Protein AF-A0A4Y2X552-F1 (afdb_monomer_lite)

Secondary structure (DSSP, 8-state):
--GGGTTEEEEEEE--TT--S-SEEEEEEEEEEEPTTS-EEEEEEEEEEEETT-EEEEEEEEEGGGS-TT--EEEEEEE-SSS----------------EEEEEEEE-TTGGGPPTT--EEEEEE-SSSS--EEEEEEEES-SSSTT-EEEEEEEESSTTEEEEEEEEEEEETTS-EEEEEEEE-TT-TT-----EEEEEEEHHHHHHTTTTEEEEEEEEEEEEEPPPS-----------

pLDDT: mean 74.97, std 14.98, range [30.95, 92.31]

Sequence (240 aa):
MSDEYKGYITLYFGRNPVDDGPEEISLNFELSVLASDRSSHRSSESKFAFKNNFGFLWTKFVKMDDVSQDILTMRCRIWKGEGKVHKFAPICARTRIAVENISFLHVVENFSTVGPNQKKIVELRSHSKKRFVVSSCLYFTCDTCDEGEIIVKITPSYSHHILCERKMFLFDASGNIVGCGESDNRSDAEGKDIQKLPLSITRQVILNKKNEFLKKIKYICFVDPLFPRDWNLRKSKNSA

Organism: Araneus ventricosus (NCBI:txid182803)

Structure (mmCIF, N/CA/C/O backbone):
data_AF-A0A4Y2X552-F1
#
_entry.id   AF-A0A4Y2X552-F1
#
loop_
_atom_site.group_PDB
_atom_site.id
_atom_site.type_symbol
_atom_site.label_atom_id
_atom_site.label_alt_id
_atom_site.label_comp_id
_atom_site.label_asym_id
_atom_site.label_entity_id
_atom_site.label_seq_id
_atom_site.pdbx_PDB_ins_code
_atom_site.Cartn_x
_atom_site.Cartn_y
_atom_site.Cartn_z
_atom_site.occupancy
_atom_site.B_iso_or_equiv
_atom_site.auth_seq_id
_atom_site.auth_comp_id
_atom_site.auth_asym_id
_atom_site.auth_atom_id
_atom_site.pdbx_PDB_model_num
ATOM 1 N N . MET A 1 1 ? 15.533 2.598 3.618 1.00 48.59 1 MET A N 1
ATOM 2 C CA . MET A 1 1 ? 15.736 3.823 2.806 1.00 48.59 1 MET A CA 1
ATOM 3 C C . MET A 1 1 ? 15.596 5.024 3.730 1.00 48.59 1 MET A C 1
ATOM 5 O O . MET A 1 1 ? 14.754 4.963 4.612 1.00 48.59 1 MET A O 1
ATOM 9 N N . SER A 1 2 ? 16.433 6.051 3.588 1.00 47.78 2 SER A N 1
ATOM 10 C CA . SER A 1 2 ? 16.350 7.308 4.354 1.00 47.78 2 SER A CA 1
ATOM 11 C C . SER A 1 2 ? 15.048 8.067 4.050 1.00 47.78 2 SER A C 1
ATOM 13 O O . SER A 1 2 ? 14.514 7.958 2.946 1.00 47.78 2 SER A O 1
ATOM 15 N N . ASP A 1 3 ? 14.561 8.874 5.001 1.00 63.03 3 ASP A N 1
ATOM 16 C CA . ASP A 1 3 ? 13.351 9.719 4.868 1.00 63.03 3 ASP A CA 1
ATOM 17 C C . ASP A 1 3 ? 13.364 10.648 3.637 1.00 63.03 3 ASP A C 1
ATOM 19 O O . ASP A 1 3 ? 12.332 11.137 3.184 1.00 63.03 3 ASP A O 1
ATOM 23 N N . GLU A 1 4 ? 14.534 10.869 3.045 1.00 70.25 4 GLU A N 1
ATOM 24 C CA . GLU A 1 4 ? 14.741 11.746 1.896 1.00 70.25 4 GLU A CA 1
ATOM 25 C C . GLU A 1 4 ? 14.054 11.298 0.590 1.00 70.25 4 GLU A C 1
ATOM 27 O O . GLU A 1 4 ? 14.027 12.078 -0.368 1.00 70.25 4 GLU A O 1
ATOM 32 N N . TYR A 1 5 ? 13.582 10.048 0.513 1.00 66.25 5 TYR A N 1
ATOM 33 C CA . TYR A 1 5 ? 12.893 9.478 -0.657 1.00 66.25 5 TYR A CA 1
ATOM 34 C C . TYR A 1 5 ? 11.366 9.493 -0.512 1.00 66.25 5 TYR A C 1
ATOM 36 O O . TYR A 1 5 ? 10.652 9.167 -1.462 1.00 66.25 5 TYR A O 1
ATOM 44 N N . LYS A 1 6 ? 10.853 9.883 0.662 1.00 72.62 6 LYS A N 1
ATOM 45 C CA . LYS A 1 6 ? 9.419 9.913 0.945 1.00 72.62 6 LYS A CA 1
ATOM 46 C C . LYS A 1 6 ? 8.698 10.870 -0.008 1.00 72.62 6 LYS A C 1
ATOM 48 O O . LYS A 1 6 ? 9.162 11.981 -0.258 1.00 72.62 6 LYS A O 1
ATOM 53 N N . GLY A 1 7 ? 7.566 10.421 -0.550 1.00 75.38 7 GLY A N 1
ATOM 54 C CA . GLY A 1 7 ? 6.747 11.207 -1.478 1.00 75.38 7 GLY A CA 1
ATOM 55 C C . GLY A 1 7 ? 7.288 11.300 -2.909 1.00 75.38 7 GLY A C 1
ATOM 56 O O . GLY A 1 7 ? 6.733 12.054 -3.705 1.00 75.38 7 GLY A O 1
ATOM 57 N N . TYR A 1 8 ? 8.334 10.548 -3.270 1.00 81.94 8 TYR A N 1
ATOM 58 C CA . TYR A 1 8 ? 8.815 10.458 -4.651 1.00 81.94 8 TYR A CA 1
ATOM 59 C C . TYR A 1 8 ? 8.470 9.116 -5.296 1.00 81.94 8 TYR A C 1
ATOM 61 O O . TYR A 1 8 ? 8.559 8.055 -4.684 1.00 81.94 8 TYR A O 1
ATOM 69 N N . ILE A 1 9 ? 8.149 9.161 -6.586 1.00 80.44 9 ILE A N 1
ATOM 70 C CA . ILE A 1 9 ? 8.051 7.982 -7.439 1.00 80.44 9 ILE A CA 1
ATOM 71 C C . ILE A 1 9 ? 9.466 7.551 -7.831 1.00 80.44 9 ILE A C 1
ATOM 73 O O . ILE A 1 9 ? 10.240 8.326 -8.405 1.00 80.44 9 ILE A O 1
ATOM 77 N N . THR A 1 10 ? 9.778 6.294 -7.525 1.00 81.75 10 THR A N 1
ATOM 78 C CA . THR A 1 10 ? 11.009 5.612 -7.931 1.00 81.75 10 THR A CA 1
ATOM 79 C C . THR A 1 10 ? 10.766 4.840 -9.224 1.00 81.75 10 THR A C 1
ATOM 81 O O . THR A 1 10 ? 9.741 4.174 -9.366 1.00 81.75 10 THR A O 1
ATOM 84 N N . LEU A 1 11 ? 11.713 4.902 -10.160 1.00 83.56 11 LEU A N 1
ATOM 85 C CA . LEU A 1 11 ? 11.655 4.156 -11.416 1.00 83.56 11 LEU A CA 1
ATOM 86 C C . LEU A 1 11 ? 12.812 3.180 -11.518 1.00 83.56 11 LEU A C 1
ATOM 88 O O . LEU A 1 11 ? 13.971 3.584 -11.447 1.00 83.56 11 LEU A O 1
ATOM 92 N N . TYR A 1 12 ? 12.482 1.917 -11.761 1.00 84.06 12 TYR A N 1
ATOM 93 C CA . TYR A 1 12 ? 13.447 0.890 -12.113 1.00 84.06 12 TYR A CA 1
ATOM 94 C C . TYR A 1 12 ? 13.279 0.515 -13.582 1.00 84.06 12 TYR A C 1
ATOM 96 O O . TYR A 1 12 ? 12.182 0.183 -14.033 1.00 84.06 12 TYR A O 1
ATOM 104 N N . PHE A 1 13 ? 14.376 0.564 -14.323 1.00 85.75 13 PHE A N 1
ATOM 105 C CA . PHE A 1 13 ? 14.436 0.158 -15.714 1.00 85.75 13 PHE A CA 1
ATOM 106 C C . PHE A 1 13 ? 15.473 -0.953 -15.841 1.00 85.75 13 PHE A C 1
ATOM 108 O O . PHE A 1 13 ? 16.651 -0.735 -15.587 1.00 85.75 13 PHE A O 1
ATOM 115 N N . GLY A 1 14 ? 15.045 -2.163 -16.187 1.00 85.94 14 GLY A N 1
ATOM 116 C CA . GLY A 1 14 ? 15.916 -3.336 -16.207 1.00 85.94 14 GLY A CA 1
ATOM 117 C C . GLY A 1 14 ? 15.562 -4.295 -17.332 1.00 85.94 14 GLY A C 1
ATOM 118 O O . GLY A 1 14 ? 14.482 -4.212 -17.923 1.00 85.94 14 GLY A O 1
ATOM 119 N N . ARG A 1 15 ? 16.489 -5.210 -17.625 1.00 82.88 15 ARG A N 1
ATOM 120 C CA . ARG A 1 15 ? 16.238 -6.329 -18.538 1.00 82.88 15 ARG A CA 1
ATOM 121 C C . ARG A 1 15 ? 15.392 -7.397 -17.860 1.00 82.88 15 ARG A C 1
ATOM 123 O O . ARG A 1 15 ? 15.475 -7.601 -16.650 1.00 82.88 15 ARG A O 1
ATOM 130 N N . ASN A 1 16 ? 14.586 -8.086 -18.662 1.00 81.12 16 ASN A N 1
ATOM 131 C CA . ASN A 1 16 ? 13.876 -9.270 -18.202 1.00 81.12 16 ASN A CA 1
ATOM 132 C C . ASN A 1 16 ? 14.908 -10.369 -17.851 1.00 81.12 16 ASN A C 1
ATOM 134 O O . ASN A 1 16 ? 15.794 -10.610 -18.667 1.00 81.12 16 ASN A O 1
ATOM 138 N N . PRO A 1 17 ? 14.821 -11.040 -16.685 1.00 77.06 17 PRO A N 1
ATOM 139 C CA . PRO A 1 17 ? 15.757 -12.103 -16.308 1.00 77.06 17 PRO A CA 1
ATOM 140 C C . PRO A 1 17 ? 15.833 -13.285 -17.284 1.00 77.06 17 PRO A C 1
ATOM 142 O O . PRO A 1 17 ? 16.841 -13.984 -17.293 1.00 77.06 17 PRO A O 1
ATOM 145 N N . VAL A 1 18 ? 14.782 -13.524 -18.080 1.00 82.12 18 VAL A N 1
ATOM 146 C CA . VAL A 1 18 ? 14.745 -14.603 -19.089 1.00 82.12 18 VAL A CA 1
ATOM 147 C C . VAL A 1 18 ? 15.118 -14.137 -20.502 1.00 82.12 18 VAL A C 1
ATOM 149 O O . VAL A 1 18 ? 14.914 -14.873 -21.461 1.00 82.12 18 VAL A O 1
ATOM 152 N N . ASP A 1 19 ? 15.611 -12.907 -20.648 1.00 81.62 19 ASP A N 1
ATOM 153 C CA . ASP A 1 19 ? 16.073 -12.368 -21.928 1.00 81.62 19 ASP A CA 1
ATOM 154 C C . ASP A 1 19 ? 17.326 -13.116 -22.419 1.00 81.62 19 ASP A C 1
ATOM 156 O O . ASP A 1 19 ? 18.330 -13.195 -21.712 1.00 81.62 19 ASP A O 1
ATOM 160 N N . ASP A 1 20 ? 17.273 -13.636 -23.646 1.00 87.31 20 ASP A N 1
ATOM 161 C CA . ASP A 1 20 ? 18.351 -14.375 -24.323 1.00 87.31 20 ASP A CA 1
ATOM 162 C C . ASP A 1 20 ? 19.317 -13.458 -25.097 1.00 87.31 20 ASP A C 1
ATOM 164 O O . ASP A 1 20 ? 20.159 -13.915 -25.874 1.00 87.31 20 ASP A O 1
ATOM 168 N N . GLY A 1 21 ? 19.205 -12.145 -24.876 1.00 86.25 21 GLY A N 1
ATOM 169 C CA . GLY A 1 21 ? 20.082 -11.132 -25.442 1.00 86.25 21 GLY A CA 1
ATOM 170 C C . GLY A 1 21 ? 21.540 -11.229 -24.961 1.00 86.25 21 GLY A C 1
ATOM 171 O O . GLY A 1 21 ? 21.877 -12.022 -24.079 1.00 86.25 21 GLY A O 1
ATOM 172 N N . PRO A 1 22 ? 22.435 -10.380 -25.505 1.00 89.12 22 PRO A N 1
ATOM 173 C CA . PRO A 1 22 ? 23.856 -10.383 -25.146 1.00 89.12 22 PRO A CA 1
ATOM 174 C C . PRO A 1 22 ? 24.061 -10.160 -23.644 1.00 89.12 22 PRO A C 1
ATOM 176 O O . PRO A 1 22 ? 23.217 -9.556 -22.993 1.00 89.12 22 PRO A O 1
ATOM 179 N N . GLU A 1 23 ? 25.196 -10.579 -23.083 1.00 89.75 23 GLU A N 1
ATOM 180 C CA . GLU A 1 23 ? 25.481 -10.407 -21.647 1.00 89.75 23 GLU A CA 1
ATOM 181 C C . GLU A 1 23 ? 25.354 -8.941 -21.192 1.00 89.75 23 GLU A C 1
ATOM 183 O O . GLU A 1 23 ? 24.788 -8.655 -20.136 1.00 89.75 23 GLU A O 1
ATOM 188 N N . GLU A 1 24 ? 25.796 -8.011 -22.040 1.00 91.38 24 GLU A N 1
ATOM 189 C CA . GLU A 1 24 ? 25.730 -6.572 -21.818 1.00 91.38 24 GLU A CA 1
ATOM 190 C C . GLU A 1 24 ? 25.191 -5.849 -23.062 1.00 91.38 24 GLU A C 1
ATOM 192 O O . GLU A 1 24 ? 25.569 -6.151 -24.198 1.00 91.38 24 GLU A O 1
ATOM 197 N N . ILE A 1 25 ? 24.322 -4.856 -22.854 1.00 89.50 25 ILE A N 1
ATOM 198 C CA . ILE A 1 25 ? 23.850 -3.955 -23.909 1.00 89.50 25 ILE A CA 1
ATOM 199 C C . ILE A 1 25 ? 23.889 -2.496 -23.448 1.00 89.50 25 ILE A C 1
ATOM 201 O O . ILE A 1 25 ? 23.206 -2.099 -22.506 1.00 89.50 25 ILE A O 1
ATOM 205 N N . SER A 1 26 ? 24.679 -1.667 -24.133 1.00 91.81 26 SER A N 1
ATOM 206 C CA . SER A 1 26 ? 24.701 -0.221 -23.893 1.00 91.81 26 SER A CA 1
ATOM 207 C C . SER A 1 26 ? 23.589 0.475 -24.672 1.00 91.81 26 SER A C 1
ATOM 209 O O . SER A 1 26 ? 23.548 0.412 -25.905 1.00 91.81 26 SER A O 1
ATOM 211 N N . LEU A 1 27 ? 22.707 1.163 -23.951 1.00 90.06 27 LEU A N 1
ATOM 212 C CA . LEU A 1 27 ? 21.564 1.877 -24.512 1.00 90.06 27 LEU A CA 1
ATOM 213 C C . LEU A 1 27 ? 21.552 3.322 -24.025 1.00 90.06 27 LEU A C 1
ATOM 215 O O . LEU A 1 27 ? 21.857 3.610 -22.866 1.00 90.06 27 LEU A O 1
ATOM 219 N N . ASN A 1 28 ? 21.157 4.216 -24.923 1.00 90.50 28 ASN A N 1
ATOM 220 C CA . ASN A 1 28 ? 20.701 5.547 -24.563 1.00 90.50 28 ASN A CA 1
ATOM 221 C C . ASN A 1 28 ? 19.185 5.494 -24.413 1.00 90.50 28 ASN A C 1
ATOM 223 O O . ASN A 1 28 ? 18.505 4.795 -25.174 1.00 90.50 28 ASN A O 1
ATOM 227 N N . PHE A 1 29 ? 18.652 6.205 -23.434 1.00 88.62 29 PHE A N 1
ATOM 228 C CA . PHE A 1 29 ? 17.226 6.197 -23.188 1.00 88.62 29 PHE A CA 1
ATOM 229 C C . PHE A 1 29 ? 16.749 7.475 -22.502 1.00 88.62 29 PHE A C 1
ATOM 231 O O . PHE A 1 29 ? 17.485 8.121 -21.764 1.00 88.62 29 PHE A O 1
ATOM 238 N N . GLU A 1 30 ? 15.494 7.825 -22.757 1.00 89.75 30 GLU A N 1
ATOM 239 C CA . GLU A 1 30 ? 14.757 8.928 -22.145 1.00 89.75 30 GLU A CA 1
ATOM 240 C C . GLU A 1 30 ? 13.564 8.329 -21.407 1.00 89.75 30 GLU A C 1
ATOM 242 O O . GLU A 1 30 ? 12.782 7.579 -22.004 1.00 89.75 30 GLU A O 1
ATOM 247 N N . LEU A 1 31 ? 13.393 8.678 -20.136 1.00 88.12 31 LEU A N 1
ATOM 248 C CA . LEU A 1 31 ? 12.147 8.452 -19.412 1.00 88.12 31 LEU A CA 1
ATOM 249 C C . LEU A 1 31 ? 11.448 9.788 -19.203 1.00 88.12 31 LEU A C 1
ATOM 251 O O . LEU A 1 31 ? 12.070 10.740 -18.737 1.00 88.12 31 LEU A O 1
ATOM 255 N N . SER A 1 32 ? 10.151 9.845 -19.497 1.00 87.75 32 SER A N 1
ATOM 256 C CA . SER A 1 32 ? 9.322 11.019 -19.236 1.00 87.75 32 SER A CA 1
ATOM 257 C C . SER A 1 32 ? 7.972 10.678 -18.601 1.00 87.75 32 SER A C 1
ATOM 259 O O . SER A 1 32 ? 7.328 9.697 -18.972 1.00 87.75 32 SER A O 1
ATOM 261 N N . VAL A 1 33 ? 7.532 11.497 -17.638 1.00 84.69 33 VAL A N 1
ATOM 262 C CA . VAL A 1 33 ? 6.138 11.531 -17.164 1.00 84.69 33 VAL A CA 1
ATOM 263 C C . VAL A 1 33 ? 5.360 12.452 -18.083 1.00 84.69 33 VAL A C 1
ATOM 265 O O . VAL A 1 33 ? 5.783 13.583 -18.331 1.00 84.69 33 VAL A O 1
ATOM 268 N N . LEU A 1 34 ? 4.225 11.979 -18.579 1.00 83.00 34 LEU A N 1
ATOM 269 C CA . LEU A 1 34 ? 3.338 12.771 -19.415 1.00 83.00 34 LEU A CA 1
ATOM 270 C C . LEU A 1 34 ? 2.158 13.299 -18.605 1.00 83.00 34 LEU A C 1
ATOM 272 O O . LEU A 1 34 ? 1.569 12.559 -17.815 1.00 83.00 34 LEU A O 1
ATOM 276 N N . ALA A 1 35 ? 1.782 14.548 -18.864 1.00 80.50 35 ALA A N 1
ATOM 277 C CA . ALA A 1 35 ? 0.504 15.093 -18.428 1.00 80.50 35 ALA A CA 1
ATOM 278 C C . ALA A 1 35 ? -0.659 14.486 -19.243 1.00 80.50 35 ALA A C 1
ATOM 280 O O . ALA A 1 35 ? -0.456 13.745 -20.214 1.00 80.50 35 ALA A O 1
ATOM 281 N N . SER A 1 36 ? -1.897 14.790 -18.847 1.00 75.69 36 SER A N 1
ATOM 282 C CA . SER A 1 36 ? -3.117 14.277 -19.493 1.00 75.69 36 SER A CA 1
ATOM 283 C C . SER A 1 36 ? -3.223 14.654 -20.979 1.00 75.69 36 SER A C 1
ATOM 285 O O . SER A 1 36 ? -3.739 13.873 -21.781 1.00 75.69 36 SER A O 1
ATOM 287 N N . ASP A 1 37 ? -2.654 15.795 -21.367 1.00 79.19 37 ASP A N 1
ATOM 288 C CA . ASP A 1 37 ? -2.538 16.288 -22.745 1.00 79.19 37 ASP A CA 1
ATOM 289 C C . ASP A 1 37 ? -1.378 15.652 -23.544 1.00 79.19 37 ASP A C 1
ATOM 291 O O . ASP A 1 37 ? -1.159 15.984 -24.709 1.00 79.19 37 ASP A O 1
ATOM 295 N N . ARG A 1 38 ? -0.650 14.697 -22.945 1.00 71.75 38 ARG A N 1
ATOM 296 C CA . ARG A 1 38 ? 0.542 14.014 -23.486 1.00 71.75 38 ARG A CA 1
ATOM 297 C C . ARG A 1 38 ? 1.790 14.889 -23.630 1.00 71.75 38 ARG A C 1
ATOM 299 O O . ARG A 1 38 ? 2.784 14.408 -24.200 1.00 71.75 38 ARG A O 1
ATOM 306 N N . SER A 1 39 ? 1.771 16.119 -23.119 1.00 77.50 39 SER A N 1
ATOM 307 C CA . SER A 1 39 ? 2.975 16.932 -22.959 1.00 77.50 39 SER A CA 1
ATOM 308 C C . SER A 1 39 ? 3.901 16.295 -21.918 1.00 77.50 39 SER A C 1
ATOM 310 O O . SER A 1 39 ? 3.460 15.556 -21.036 1.00 77.50 39 SER A O 1
ATOM 312 N N . SER A 1 40 ? 5.211 16.505 -22.060 1.00 75.69 40 SER A N 1
ATOM 313 C CA . SER A 1 40 ? 6.179 15.988 -21.091 1.00 75.69 40 SER A CA 1
ATOM 314 C C . SER A 1 40 ? 6.182 16.888 -19.862 1.00 75.69 40 SER A C 1
ATOM 316 O O . SER A 1 40 ? 6.635 18.025 -19.946 1.00 75.69 40 SER A O 1
ATOM 318 N N . HIS A 1 41 ? 5.730 16.363 -18.727 1.00 76.50 41 HIS A N 1
ATOM 319 C CA . HIS A 1 41 ? 5.787 17.060 -17.447 1.00 76.50 41 HIS A CA 1
ATOM 320 C C . HIS A 1 41 ? 7.207 17.033 -16.863 1.00 76.50 41 HIS A C 1
ATOM 322 O O . HIS A 1 41 ? 7.731 18.051 -16.422 1.00 76.50 41 HIS A O 1
ATOM 328 N N . ARG A 1 42 ? 7.875 15.875 -16.930 1.00 83.81 42 ARG A N 1
ATOM 329 C CA . ARG A 1 42 ? 9.277 15.708 -16.524 1.00 83.81 42 ARG A CA 1
ATOM 330 C C . ARG A 1 42 ? 9.953 14.684 -17.415 1.00 83.81 42 ARG A C 1
ATOM 332 O O . ARG A 1 42 ? 9.344 13.660 -17.699 1.00 83.81 42 ARG A O 1
ATOM 339 N N . SER A 1 43 ? 11.186 14.951 -17.835 1.00 87.75 43 SER A N 1
ATOM 340 C CA . SER A 1 43 ? 11.981 14.057 -18.680 1.00 87.75 43 SER A CA 1
ATOM 341 C C . SER A 1 43 ? 13.419 13.975 -18.178 1.00 87.75 43 SER A C 1
ATOM 343 O O . SER A 1 43 ? 13.952 14.961 -17.668 1.00 87.75 43 SER A O 1
ATOM 345 N N . SER A 1 44 ? 14.040 12.805 -18.302 1.00 89.19 44 SER A N 1
ATOM 346 C CA . SER A 1 44 ? 15.457 12.595 -18.020 1.00 89.19 44 SER A CA 1
ATOM 347 C C . SER A 1 44 ? 16.036 11.610 -19.025 1.00 89.19 44 SER A C 1
ATOM 349 O O . SER A 1 44 ? 15.510 10.510 -19.211 1.00 89.19 44 SER A O 1
ATOM 351 N N . GLU A 1 45 ? 17.123 12.025 -19.669 1.00 90.88 45 GLU A N 1
ATOM 352 C CA . GLU A 1 45 ? 17.917 11.180 -20.550 1.00 90.88 45 GLU A CA 1
ATOM 353 C C . GLU A 1 45 ? 19.097 10.582 -19.791 1.00 90.88 45 GLU A C 1
ATOM 355 O O . GLU A 1 45 ? 19.673 11.201 -18.893 1.00 90.88 45 GLU A O 1
ATOM 360 N N . SER A 1 46 ? 19.459 9.353 -20.135 1.00 91.19 46 SER A N 1
ATOM 361 C CA . SER A 1 46 ? 20.605 8.660 -19.564 1.00 91.19 46 SER A CA 1
ATOM 362 C C . SER A 1 46 ? 21.165 7.626 -20.528 1.00 91.19 46 SER A C 1
ATOM 364 O O . SER A 1 46 ? 20.505 7.164 -21.459 1.00 91.19 46 SER A O 1
ATOM 366 N N . LYS A 1 47 ? 22.419 7.258 -20.279 1.00 91.69 47 LYS A N 1
ATOM 367 C CA . LYS A 1 47 ? 23.120 6.180 -20.967 1.00 91.69 47 LYS A CA 1
ATOM 368 C C . LYS A 1 47 ? 23.518 5.143 -19.934 1.00 91.69 47 LYS A C 1
ATOM 370 O O . LYS A 1 47 ? 24.121 5.489 -18.921 1.00 91.69 47 LYS A O 1
ATOM 375 N N . PHE A 1 48 ? 23.184 3.884 -20.185 1.00 91.25 48 PHE A N 1
ATOM 376 C CA . PHE A 1 48 ? 23.507 2.805 -19.259 1.00 91.25 48 PHE A CA 1
ATOM 377 C C . PHE A 1 48 ? 23.825 1.506 -19.993 1.00 91.25 48 PHE A C 1
ATOM 379 O O . PHE A 1 48 ? 23.271 1.218 -21.057 1.00 91.25 48 PHE A O 1
ATOM 386 N N . ALA A 1 49 ? 24.742 0.735 -19.415 1.00 92.31 49 ALA A N 1
ATOM 387 C CA . ALA A 1 49 ? 25.092 -0.603 -19.859 1.00 92.31 49 ALA A CA 1
ATOM 388 C C . ALA A 1 49 ? 24.293 -1.630 -19.050 1.00 92.31 49 ALA A C 1
ATOM 390 O O . ALA A 1 49 ? 24.576 -1.878 -17.879 1.00 92.31 49 ALA A O 1
ATOM 391 N N . PHE A 1 50 ? 23.262 -2.204 -19.667 1.00 90.25 50 PHE A N 1
ATOM 392 C CA . PHE A 1 50 ? 22.370 -3.162 -19.023 1.00 90.25 50 PHE A CA 1
ATOM 393 C C . PHE A 1 50 ? 22.960 -4.568 -19.092 1.00 90.25 50 PHE A C 1
ATOM 395 O O . PHE A 1 50 ? 23.140 -5.115 -20.182 1.00 90.25 50 PHE A O 1
ATOM 402 N N . LYS A 1 51 ? 23.198 -5.164 -17.923 1.00 88.88 51 LYS A N 1
ATOM 403 C CA . LYS A 1 51 ? 23.614 -6.563 -17.762 1.00 88.88 51 LYS A CA 1
ATOM 404 C C . LYS A 1 51 ? 22.451 -7.422 -17.279 1.00 88.88 51 LYS A C 1
ATOM 406 O O . LYS A 1 51 ? 21.482 -6.895 -16.730 1.00 88.88 51 LYS A O 1
ATOM 411 N N . ASN A 1 52 ? 22.553 -8.738 -17.435 1.00 81.94 52 ASN A N 1
ATOM 412 C CA . ASN A 1 52 ? 21.576 -9.661 -16.852 1.00 81.94 52 ASN A CA 1
ATOM 413 C C . ASN A 1 52 ? 21.423 -9.425 -15.345 1.00 81.94 52 ASN A C 1
ATOM 415 O O . ASN A 1 52 ? 22.414 -9.340 -14.626 1.00 81.94 52 ASN A O 1
ATOM 419 N N . ASN A 1 53 ? 20.177 -9.319 -14.877 1.00 78.75 53 ASN A N 1
ATOM 420 C CA . ASN A 1 53 ? 19.805 -9.019 -13.486 1.00 78.75 53 ASN A CA 1
ATOM 421 C C . ASN A 1 53 ? 20.227 -7.634 -12.956 1.00 78.75 53 ASN A C 1
ATOM 423 O O . ASN A 1 53 ? 19.999 -7.342 -11.782 1.00 78.75 53 ASN A O 1
ATOM 427 N N . PHE A 1 54 ? 20.783 -6.759 -13.798 1.00 82.88 54 PHE A N 1
ATOM 428 C CA . PHE A 1 54 ? 21.114 -5.384 -13.433 1.00 82.88 54 PHE A CA 1
ATOM 429 C C . PHE A 1 54 ? 20.250 -4.392 -14.209 1.00 82.88 54 PHE A C 1
ATOM 431 O O . PHE A 1 54 ? 19.941 -4.566 -15.389 1.00 82.88 54 PHE A O 1
ATOM 438 N N . GLY A 1 55 ? 19.868 -3.315 -13.530 1.00 86.88 55 GLY A N 1
ATOM 439 C CA . GLY A 1 55 ? 19.039 -2.264 -14.099 1.00 86.88 55 GLY A CA 1
ATOM 440 C C . GLY A 1 55 ? 19.446 -0.893 -13.591 1.00 86.88 55 GLY A C 1
ATOM 441 O O . GLY A 1 55 ? 20.257 -0.756 -12.677 1.00 86.88 55 GLY A O 1
ATOM 442 N N . PHE A 1 56 ? 18.861 0.116 -14.210 1.00 87.00 56 PHE A N 1
ATOM 443 C CA . PHE A 1 56 ? 18.998 1.507 -13.840 1.00 87.00 56 PHE A CA 1
ATOM 444 C C . PHE A 1 56 ? 17.885 1.905 -12.865 1.00 87.00 56 PHE A C 1
ATOM 446 O O . PHE A 1 56 ? 16.721 1.559 -13.073 1.00 87.00 56 PHE A O 1
ATOM 453 N N . LEU A 1 57 ? 18.230 2.662 -11.822 1.00 86.25 57 LEU A N 1
ATOM 454 C CA . LEU A 1 57 ? 17.295 3.115 -10.794 1.00 86.25 57 LEU A CA 1
ATOM 455 C C . LEU A 1 57 ? 17.324 4.644 -10.669 1.00 86.25 57 LEU A C 1
ATOM 457 O O . LEU A 1 57 ? 18.358 5.216 -10.334 1.00 86.25 57 LEU A O 1
ATOM 461 N N . TRP A 1 58 ? 16.174 5.298 -10.849 1.00 85.81 58 TRP A N 1
ATOM 462 C CA . TRP A 1 58 ? 15.954 6.664 -10.360 1.00 85.81 58 TRP A CA 1
ATOM 463 C C . TRP A 1 58 ? 15.201 6.622 -9.046 1.00 85.81 58 TRP A C 1
ATOM 465 O O . TRP A 1 58 ? 14.021 6.286 -9.019 1.00 85.81 58 TRP A O 1
ATOM 475 N N . THR A 1 59 ? 15.858 7.046 -7.974 1.00 81.69 59 THR A N 1
ATOM 476 C CA . THR A 1 59 ? 15.281 7.070 -6.624 1.00 81.69 59 THR A CA 1
ATOM 477 C C . THR A 1 59 ? 14.364 8.271 -6.362 1.00 81.69 59 THR A C 1
ATOM 479 O O . THR A 1 59 ? 13.515 8.203 -5.483 1.00 81.69 59 THR A O 1
ATOM 482 N N . LYS A 1 60 ? 14.500 9.376 -7.114 1.00 87.50 60 LYS A N 1
ATOM 483 C CA . LYS A 1 60 ? 13.679 10.600 -6.966 1.00 87.50 60 LYS A CA 1
ATOM 484 C C . LYS A 1 60 ? 13.218 11.142 -8.324 1.00 87.50 60 LYS A C 1
ATOM 486 O O . LYS A 1 60 ? 13.643 12.221 -8.751 1.00 87.50 60 LYS A O 1
ATOM 491 N N . PHE A 1 61 ? 12.388 10.379 -9.041 1.00 84.88 61 PHE A N 1
ATOM 492 C CA . PHE A 1 61 ? 12.027 10.735 -10.416 1.00 84.88 61 PHE A CA 1
ATOM 493 C C . PHE A 1 61 ? 10.950 11.815 -10.518 1.00 84.88 61 PHE A C 1
ATOM 495 O O . PHE A 1 61 ? 11.126 12.748 -11.283 1.00 84.88 61 PHE A O 1
ATOM 502 N N . VAL A 1 62 ? 9.853 11.734 -9.768 1.00 86.19 62 VAL A N 1
ATOM 503 C CA . VAL A 1 62 ? 8.803 12.773 -9.723 1.00 86.19 62 VAL A CA 1
ATOM 504 C C . VAL A 1 62 ? 8.168 12.768 -8.335 1.00 86.19 62 VAL A C 1
ATOM 506 O O . VAL A 1 62 ? 8.154 11.714 -7.700 1.00 86.19 62 VAL A O 1
ATOM 509 N N . LYS A 1 63 ? 7.696 13.909 -7.822 1.00 83.69 63 LYS A N 1
ATOM 510 C CA . LYS A 1 63 ? 6.945 13.913 -6.558 1.00 83.69 63 LYS A CA 1
ATOM 511 C C . LYS A 1 63 ? 5.546 13.360 -6.801 1.00 83.69 63 LYS A C 1
ATOM 513 O O . LYS A 1 63 ? 4.978 13.593 -7.863 1.00 83.69 63 LYS A O 1
ATOM 518 N N . MET A 1 64 ? 4.986 12.646 -5.831 1.00 75.44 64 MET A N 1
ATOM 519 C CA . MET A 1 64 ? 3.615 12.137 -5.928 1.00 75.44 64 MET A CA 1
ATOM 520 C C . MET A 1 64 ? 2.601 13.273 -6.113 1.00 75.44 64 MET A C 1
ATOM 522 O O . MET A 1 64 ? 1.703 13.135 -6.936 1.00 75.44 64 MET A O 1
ATOM 526 N N . ASP A 1 65 ? 2.807 14.409 -5.441 1.00 75.06 65 ASP A N 1
ATOM 527 C CA . ASP A 1 65 ? 1.928 15.585 -5.530 1.00 75.06 65 ASP A CA 1
ATOM 528 C C . ASP A 1 65 ? 1.896 16.220 -6.933 1.00 75.06 65 ASP A C 1
ATOM 530 O O . ASP A 1 65 ? 0.918 16.870 -7.298 1.00 75.06 65 ASP A O 1
ATOM 534 N N . ASP A 1 66 ? 2.940 16.002 -7.741 1.00 74.50 66 ASP A N 1
ATOM 535 C CA . ASP A 1 66 ? 3.039 16.532 -9.107 1.00 74.50 66 ASP A CA 1
ATOM 536 C C . ASP A 1 66 ? 2.280 15.654 -10.128 1.00 74.50 66 ASP A C 1
ATOM 538 O O . ASP A 1 66 ? 2.097 16.034 -11.288 1.00 74.50 66 ASP A O 1
ATOM 542 N N . VAL A 1 67 ? 1.828 14.458 -9.732 1.00 69.81 67 VAL A N 1
ATOM 543 C CA . VAL A 1 67 ? 1.118 13.526 -10.616 1.00 69.81 67 VAL A CA 1
ATOM 544 C C . VAL A 1 67 ? -0.387 13.694 -10.434 1.00 69.81 67 VAL A C 1
ATOM 546 O O . VAL A 1 67 ? -0.985 13.220 -9.474 1.00 69.81 67 VAL A O 1
ATOM 549 N N . SER A 1 68 ? -1.020 14.372 -11.391 1.00 58.25 68 SER A N 1
ATOM 550 C CA . SER A 1 68 ? -2.466 14.608 -11.355 1.00 58.25 68 SER A CA 1
ATOM 551 C C . SER A 1 68 ? -3.302 13.337 -11.602 1.00 58.25 68 SER A C 1
ATOM 553 O O . SER A 1 68 ? -3.052 12.573 -12.533 1.00 58.25 68 SER A O 1
ATOM 555 N N . GLN A 1 69 ? -4.351 13.171 -10.790 1.00 54.94 69 GLN A N 1
ATOM 556 C CA . GLN A 1 69 ? -5.607 12.479 -11.128 1.00 54.94 69 GLN A CA 1
ATOM 557 C C . GLN A 1 69 ? -5.495 11.021 -11.607 1.00 54.94 69 GLN A C 1
ATOM 559 O O . GLN A 1 69 ? -5.911 10.665 -12.710 1.00 54.94 69 GLN A O 1
ATOM 564 N N . ASP A 1 70 ? -5.007 10.154 -10.722 1.00 61.81 70 ASP A N 1
ATOM 565 C CA . ASP A 1 70 ? -5.186 8.693 -10.771 1.00 61.81 70 ASP A CA 1
ATOM 566 C C . ASP A 1 70 ? -4.450 7.943 -11.898 1.00 61.81 70 ASP A C 1
ATOM 568 O O . ASP A 1 70 ? -4.430 6.709 -11.914 1.00 61.81 70 ASP A O 1
ATOM 572 N N . ILE A 1 71 ? -3.835 8.642 -12.860 1.00 67.00 71 ILE A N 1
ATOM 573 C CA . ILE A 1 71 ? -3.192 8.016 -14.022 1.00 67.00 71 ILE A CA 1
ATOM 574 C C . ILE A 1 71 ? -1.783 8.572 -14.228 1.00 67.00 71 ILE A C 1
ATOM 576 O O . ILE A 1 71 ? -1.574 9.578 -14.901 1.00 67.00 71 ILE A O 1
ATOM 580 N N . LEU A 1 72 ? -0.789 7.818 -13.759 1.00 75.62 72 LEU A N 1
ATOM 581 C CA . LEU A 1 72 ? 0.601 8.029 -14.143 1.00 75.62 72 LEU A CA 1
ATOM 582 C C . LEU A 1 72 ? 0.822 7.529 -15.579 1.00 75.62 72 LEU A C 1
ATOM 584 O O . LEU A 1 72 ? 0.782 6.325 -15.846 1.00 75.62 72 LEU A O 1
ATOM 588 N N . THR A 1 73 ? 1.079 8.448 -16.510 1.00 76.56 73 THR A N 1
ATOM 589 C CA . THR A 1 73 ? 1.477 8.094 -17.878 1.00 76.56 73 THR A CA 1
ATOM 590 C C . THR A 1 73 ? 2.978 8.265 -18.029 1.00 76.56 73 THR A C 1
ATOM 592 O O . THR A 1 73 ? 3.504 9.354 -17.826 1.00 76.56 73 THR A O 1
ATOM 595 N N . MET A 1 74 ? 3.668 7.201 -18.433 1.00 79.69 74 MET A N 1
ATOM 596 C CA . MET A 1 74 ? 5.101 7.239 -18.697 1.00 79.69 74 MET A CA 1
ATOM 597 C C . MET A 1 74 ? 5.415 6.976 -20.163 1.00 79.69 74 MET A C 1
ATOM 599 O O . MET A 1 74 ? 4.762 6.171 -20.831 1.00 79.69 74 MET A O 1
ATOM 603 N N . ARG A 1 75 ? 6.459 7.634 -20.655 1.00 83.00 75 ARG A N 1
ATOM 604 C CA . ARG A 1 75 ? 7.058 7.407 -21.964 1.00 83.00 75 ARG A CA 1
ATOM 605 C C . ARG A 1 75 ? 8.507 6.988 -21.768 1.00 83.00 75 ARG A C 1
ATOM 607 O O . ARG A 1 75 ? 9.248 7.628 -21.036 1.00 83.00 75 ARG A O 1
ATOM 614 N N . CYS A 1 76 ? 8.893 5.916 -22.449 1.00 84.38 76 CYS A N 1
ATOM 615 C CA . CYS A 1 76 ? 10.275 5.476 -22.554 1.00 84.38 76 CYS A CA 1
ATOM 616 C C . CYS A 1 76 ? 10.689 5.543 -24.024 1.00 84.38 76 CYS A C 1
ATOM 618 O O . CYS A 1 76 ? 9.996 5.003 -24.892 1.00 84.38 76 CYS A O 1
ATOM 620 N N . ARG A 1 77 ? 11.793 6.228 -24.315 1.00 84.38 77 ARG A N 1
ATOM 621 C CA . ARG A 1 77 ? 12.459 6.190 -25.622 1.00 84.38 77 ARG A CA 1
ATOM 622 C C . ARG A 1 77 ? 13.796 5.507 -25.424 1.00 84.38 77 ARG A C 1
ATOM 624 O O . ARG A 1 77 ? 14.501 5.850 -24.491 1.00 84.38 77 ARG A O 1
ATOM 631 N N . ILE A 1 78 ? 14.135 4.557 -26.285 1.00 85.94 78 ILE A N 1
ATOM 632 C CA . ILE A 1 78 ? 15.383 3.793 -26.210 1.00 85.94 78 ILE A CA 1
ATOM 633 C C . ILE A 1 78 ? 16.023 3.832 -27.592 1.00 85.94 78 ILE A C 1
ATOM 635 O O . ILE A 1 78 ? 15.328 3.671 -28.597 1.00 85.94 78 ILE A O 1
ATOM 639 N N . TRP A 1 79 ? 17.331 4.045 -27.653 1.00 85.56 79 TRP A N 1
ATOM 640 C CA . TRP A 1 79 ? 18.093 4.020 -28.895 1.00 85.56 79 TRP A CA 1
ATOM 641 C C . TRP A 1 79 ? 19.528 3.545 -28.669 1.00 85.56 79 TRP A C 1
ATOM 643 O O . TRP A 1 79 ? 20.061 3.561 -27.559 1.00 85.56 79 TRP A O 1
ATOM 653 N N . LYS A 1 80 ? 20.160 3.097 -29.754 1.00 85.12 80 LYS A N 1
ATOM 654 C CA . LYS A 1 80 ? 21.546 2.623 -29.778 1.00 85.12 80 LYS A CA 1
ATOM 655 C C . LYS A 1 80 ? 22.376 3.544 -30.674 1.00 85.12 80 LYS A C 1
ATOM 657 O O . LYS A 1 80 ? 21.920 3.896 -31.757 1.00 85.12 80 LYS A O 1
ATOM 662 N N . GLY A 1 81 ? 23.589 3.888 -30.236 1.00 77.88 81 GLY A N 1
ATOM 663 C CA . GLY A 1 81 ? 24.514 4.756 -30.979 1.00 77.88 81 GLY A CA 1
ATOM 664 C C . GLY A 1 81 ? 24.250 6.258 -30.809 1.00 77.88 81 GLY A C 1
ATOM 665 O O . GLY A 1 81 ? 23.414 6.664 -30.000 1.00 77.88 81 GLY A O 1
ATOM 666 N N . GLU A 1 82 ? 24.993 7.072 -31.559 1.00 67.88 82 GLU A N 1
ATOM 667 C CA . GLU A 1 82 ? 24.865 8.534 -31.606 1.00 67.88 82 GLU A CA 1
ATOM 668 C C . GLU A 1 82 ? 24.000 8.953 -32.804 1.00 67.88 82 GLU A C 1
ATOM 670 O O . GLU A 1 82 ? 24.158 8.424 -33.903 1.00 67.88 82 GLU A O 1
ATOM 675 N N . GLY A 1 83 ? 23.066 9.889 -32.603 1.00 64.06 83 GLY A N 1
ATOM 676 C CA . GLY A 1 83 ? 22.232 10.440 -33.679 1.00 64.06 83 GLY A CA 1
ATOM 677 C C . GLY A 1 83 ? 20.742 10.552 -33.347 1.00 64.06 83 GLY A C 1
ATOM 678 O O . GLY A 1 83 ? 20.252 10.031 -32.346 1.00 64.06 83 GLY A O 1
ATOM 679 N N . LYS A 1 84 ? 20.001 11.262 -34.210 1.00 59.00 84 LYS A N 1
ATOM 680 C CA . LYS A 1 84 ? 18.545 11.441 -34.082 1.00 59.00 84 LYS A CA 1
ATOM 681 C C . LYS A 1 84 ? 17.813 10.164 -34.504 1.00 59.00 84 LYS A C 1
ATOM 683 O O . LYS A 1 84 ? 17.976 9.693 -35.625 1.00 59.00 84 LYS A O 1
ATOM 688 N N . VAL A 1 85 ? 16.953 9.637 -33.638 1.00 62.31 85 VAL A N 1
ATOM 689 C CA . VAL A 1 85 ? 16.120 8.449 -33.899 1.00 62.31 85 VAL A CA 1
ATOM 690 C C . VAL A 1 85 ? 15.140 8.728 -35.049 1.00 62.31 85 VAL A C 1
ATOM 692 O O . VAL A 1 85 ? 14.290 9.605 -34.932 1.00 62.31 85 VAL A O 1
ATOM 695 N N . HIS A 1 86 ? 15.257 8.006 -36.171 1.00 56.47 86 HIS A N 1
ATOM 696 C CA . HIS A 1 86 ? 14.463 8.266 -37.388 1.00 56.47 86 HIS A CA 1
ATOM 697 C C . HIS A 1 86 ? 13.141 7.479 -37.479 1.00 56.47 86 HIS A C 1
ATOM 699 O O . HIS A 1 86 ? 12.278 7.834 -38.278 1.00 56.47 86 HIS A O 1
ATOM 705 N N . LYS A 1 87 ? 12.938 6.426 -36.670 1.00 57.03 87 LYS A N 1
ATOM 706 C CA . LYS A 1 87 ? 11.678 5.661 -36.629 1.00 57.03 87 LYS A CA 1
ATOM 707 C C . LYS A 1 87 ? 11.326 5.251 -35.202 1.00 57.03 87 LYS A C 1
ATOM 709 O O . LYS A 1 87 ? 12.056 4.492 -34.574 1.00 57.03 87 LYS A O 1
ATOM 714 N N . PHE A 1 88 ? 10.177 5.721 -34.721 1.00 59.09 88 PHE A N 1
ATOM 715 C CA . PHE A 1 88 ? 9.580 5.280 -33.464 1.00 59.09 88 PHE A CA 1
ATOM 716 C C . PHE A 1 88 ? 8.503 4.237 -33.767 1.00 59.09 88 PHE A C 1
ATOM 718 O O . PHE A 1 88 ? 7.519 4.544 -34.435 1.00 59.09 88 PHE A O 1
ATOM 725 N N . ALA A 1 89 ? 8.650 3.024 -33.241 1.00 55.91 89 ALA A N 1
ATOM 726 C CA . ALA A 1 89 ? 7.492 2.183 -32.970 1.00 55.91 89 ALA A CA 1
ATOM 727 C C . ALA A 1 89 ? 7.078 2.480 -31.519 1.00 55.91 89 ALA A C 1
ATOM 729 O O . ALA A 1 89 ? 7.815 2.105 -30.606 1.00 55.91 89 ALA A O 1
ATOM 730 N N . PRO A 1 90 ? 5.975 3.208 -31.265 1.00 54.69 90 PRO A N 1
ATOM 731 C CA . PRO A 1 90 ? 5.567 3.510 -29.902 1.00 54.69 90 PRO A CA 1
ATOM 732 C C . PRO A 1 90 ? 5.158 2.215 -29.197 1.00 54.69 90 PRO A C 1
ATOM 734 O O . PRO A 1 90 ? 4.114 1.631 -29.487 1.00 54.69 90 PRO A O 1
ATOM 737 N N . ILE A 1 91 ? 5.978 1.767 -28.250 1.00 54.38 91 ILE A N 1
ATOM 738 C CA . ILE A 1 91 ? 5.586 0.731 -27.299 1.00 54.38 91 ILE A CA 1
ATOM 739 C C . ILE A 1 91 ? 4.931 1.462 -26.132 1.00 54.38 91 ILE A C 1
ATOM 741 O O . ILE A 1 91 ? 5.601 2.084 -25.312 1.00 54.38 91 ILE A O 1
ATOM 745 N N . CYS A 1 92 ? 3.599 1.451 -26.099 1.00 53.03 92 CYS A N 1
ATOM 746 C CA . CYS A 1 92 ? 2.851 2.016 -24.987 1.00 53.03 92 CYS A CA 1
ATOM 747 C C . CYS A 1 92 ? 2.600 0.928 -23.946 1.00 53.03 92 CYS A C 1
ATOM 749 O O . CYS A 1 92 ? 1.896 -0.051 -24.194 1.00 53.03 92 CYS A O 1
ATOM 751 N N . ALA A 1 93 ? 3.180 1.133 -22.774 1.00 52.72 93 ALA A N 1
ATOM 752 C CA . ALA A 1 93 ? 2.902 0.385 -21.571 1.00 52.72 93 ALA A CA 1
ATOM 753 C C . ALA A 1 93 ? 1.943 1.213 -20.714 1.00 52.72 93 ALA A C 1
ATOM 755 O O . ALA A 1 93 ? 2.322 2.266 -20.210 1.00 52.72 93 ALA A O 1
ATOM 756 N N . ARG A 1 94 ? 0.686 0.774 -20.572 1.00 52.12 94 ARG A N 1
ATOM 757 C CA . ARG A 1 94 ? -0.271 1.423 -19.669 1.00 52.12 94 ARG A CA 1
ATOM 758 C C . ARG A 1 94 ? -0.485 0.550 -18.449 1.00 52.12 94 ARG A C 1
ATOM 760 O O . ARG A 1 94 ? -1.256 -0.405 -18.496 1.00 52.12 94 ARG A O 1
ATOM 767 N N . THR A 1 95 ? 0.131 0.945 -17.350 1.00 51.66 95 THR A N 1
ATOM 768 C CA . THR A 1 95 ? -0.234 0.440 -16.033 1.00 51.66 95 THR A CA 1
ATOM 769 C C . THR A 1 95 ? -1.377 1.289 -15.494 1.00 51.66 95 THR A C 1
ATOM 771 O O . THR A 1 95 ? -1.304 2.514 -15.500 1.00 51.66 95 THR A O 1
ATOM 774 N N . ARG A 1 96 ? -2.454 0.648 -15.041 1.00 52.25 96 ARG A N 1
ATOM 775 C CA . ARG A 1 96 ? -3.460 1.299 -14.198 1.00 52.25 96 ARG A CA 1
ATOM 776 C C . ARG A 1 96 ? -3.274 0.753 -12.793 1.00 52.25 96 ARG A C 1
ATOM 778 O O . ARG A 1 96 ? -3.624 -0.400 -12.555 1.00 52.25 96 ARG A O 1
ATOM 785 N N . ILE A 1 97 ? -2.713 1.562 -11.901 1.00 59.22 97 ILE A N 1
ATOM 786 C CA . ILE A 1 97 ? -2.767 1.280 -10.468 1.00 59.22 97 ILE A CA 1
ATOM 787 C C . ILE A 1 97 ? -4.187 1.655 -10.056 1.00 59.22 97 ILE A C 1
ATOM 789 O O . ILE A 1 97 ? -4.515 2.825 -9.898 1.00 59.22 97 ILE A O 1
ATOM 793 N N . ALA A 1 98 ? -5.078 0.668 -10.062 1.00 60.53 98 ALA A N 1
ATOM 794 C CA . ALA A 1 98 ? -6.446 0.878 -9.624 1.00 60.53 98 ALA A CA 1
ATOM 795 C C . ALA A 1 98 ? -6.468 0.730 -8.105 1.00 60.53 98 ALA A C 1
ATOM 797 O O . ALA A 1 98 ? -6.484 -0.395 -7.613 1.00 60.53 98 ALA A O 1
ATOM 798 N N . VAL A 1 99 ? -6.462 1.860 -7.401 1.00 67.00 99 VAL A N 1
ATOM 799 C CA . VAL A 1 99 ? -6.713 1.885 -5.963 1.00 67.00 99 VAL A CA 1
ATOM 800 C C . VAL A 1 99 ? -8.207 1.653 -5.759 1.00 67.00 99 VAL A C 1
ATOM 802 O O . VAL A 1 99 ? -9.033 2.463 -6.188 1.00 67.00 99 VAL A O 1
ATOM 805 N N . GLU A 1 100 ? -8.581 0.541 -5.135 1.00 70.50 100 GLU A N 1
ATOM 806 C CA . GLU A 1 100 ? -9.974 0.314 -4.752 1.00 70.50 100 GLU A CA 1
ATOM 807 C C . GLU A 1 100 ? -10.191 0.827 -3.328 1.00 70.50 100 GLU A C 1
ATOM 809 O O . GLU A 1 100 ? -9.537 0.373 -2.388 1.00 70.50 100 GLU A O 1
ATOM 814 N N . ASN A 1 101 ? -11.113 1.780 -3.160 1.00 75.94 101 ASN A N 1
ATOM 815 C CA . ASN A 1 101 ? -11.597 2.152 -1.837 1.00 75.94 101 ASN A CA 1
ATOM 816 C C . ASN A 1 101 ? -12.631 1.126 -1.391 1.00 75.94 101 ASN A C 1
ATOM 818 O O . ASN A 1 101 ? -13.656 0.933 -2.050 1.00 75.94 101 ASN A O 1
ATOM 822 N N . ILE A 1 102 ? -12.367 0.487 -0.259 1.00 75.94 102 ILE A N 1
ATOM 823 C CA . ILE A 1 102 ? -13.258 -0.514 0.297 1.00 75.94 102 ILE A CA 1
ATOM 824 C C . ILE A 1 102 ? -13.571 -0.136 1.730 1.00 75.94 102 ILE A C 1
ATOM 826 O O . ILE A 1 102 ? -12.678 0.106 2.540 1.00 75.94 102 ILE A O 1
ATOM 830 N N . SER A 1 103 ? -14.861 -0.084 2.044 1.00 80.12 103 SER A N 1
ATOM 831 C CA . SER A 1 103 ? -15.333 0.208 3.389 1.00 80.12 103 SER A CA 1
ATOM 832 C C . SER A 1 103 ? -16.119 -0.966 3.939 1.00 80.12 103 SER A C 1
ATOM 834 O O . SER A 1 103 ? -16.875 -1.616 3.215 1.00 80.12 103 SER A O 1
ATOM 836 N N . PHE A 1 104 ? -15.933 -1.236 5.225 1.00 81.06 104 PHE A N 1
ATOM 837 C CA . PHE A 1 104 ? -16.623 -2.321 5.898 1.00 81.06 104 PHE A CA 1
ATOM 838 C C . PHE A 1 104 ? -16.987 -1.945 7.329 1.00 81.06 104 PHE A C 1
ATOM 840 O O . PHE A 1 104 ? -16.395 -1.045 7.930 1.00 81.06 104 PHE A O 1
ATOM 847 N N . LEU A 1 105 ? -17.953 -2.681 7.871 1.00 85.81 105 LEU A N 1
ATOM 848 C CA . LEU A 1 105 ? -18.436 -2.543 9.235 1.00 85.81 105 LEU A CA 1
ATOM 849 C C . LEU A 1 105 ? -18.153 -3.833 10.011 1.00 85.81 105 LEU A C 1
ATOM 851 O O . LEU A 1 105 ? -18.677 -4.888 9.664 1.00 85.81 105 LEU A O 1
ATOM 855 N N . HIS A 1 106 ? -17.360 -3.740 11.074 1.00 87.12 106 HIS A N 1
ATOM 856 C CA . HIS A 1 106 ? -17.139 -4.814 12.039 1.00 87.12 106 HIS A CA 1
ATOM 857 C C . HIS A 1 106 ? -17.959 -4.525 13.289 1.00 87.12 106 HIS A C 1
ATOM 859 O O . HIS A 1 106 ? -17.694 -3.574 14.028 1.00 87.12 106 HIS A O 1
ATOM 865 N N . VAL A 1 107 ? -18.964 -5.357 13.532 1.00 87.44 107 VAL A N 1
ATOM 866 C CA . VAL A 1 107 ? -19.753 -5.319 14.763 1.00 87.44 107 VAL A CA 1
ATOM 867 C C . VAL A 1 107 ? -19.167 -6.340 15.729 1.00 87.44 107 VAL A C 1
ATOM 869 O O . VAL A 1 107 ? -19.098 -7.521 15.400 1.00 87.44 107 VAL A O 1
ATOM 872 N N . VAL A 1 108 ? -18.719 -5.892 16.903 1.00 85.25 108 VAL A N 1
ATOM 873 C CA . VAL A 1 108 ? -18.157 -6.794 17.918 1.00 85.25 108 VAL A CA 1
ATOM 874 C C . VAL A 1 108 ? -19.247 -7.146 18.916 1.00 85.25 108 VAL A C 1
ATOM 876 O O . VAL A 1 108 ? -19.525 -6.407 19.867 1.00 85.25 108 VAL A O 1
ATOM 879 N N . GLU A 1 109 ? -19.873 -8.295 18.700 1.00 83.88 109 GLU A N 1
ATOM 880 C CA . GLU A 1 109 ? -20.830 -8.841 19.654 1.00 83.88 109 GLU A CA 1
ATOM 881 C C . GLU A 1 109 ? -20.142 -9.187 20.973 1.00 83.88 109 GLU A C 1
ATOM 883 O O . GLU A 1 109 ? -19.011 -9.679 21.007 1.00 83.88 109 GLU A O 1
ATOM 888 N N . ASN A 1 110 ? -20.841 -8.915 22.075 1.00 83.88 110 ASN A N 1
ATOM 889 C CA . ASN A 1 110 ? -20.357 -9.190 23.425 1.00 83.88 110 ASN A CA 1
ATOM 890 C C . ASN A 1 110 ? -18.966 -8.593 23.718 1.00 83.88 110 ASN A C 1
ATOM 892 O O . ASN A 1 110 ? -18.182 -9.183 24.450 1.00 83.88 110 ASN A O 1
ATOM 896 N N . PHE A 1 111 ? -18.663 -7.397 23.191 1.00 83.44 111 PHE A N 1
ATOM 897 C CA . PHE A 1 111 ? -17.375 -6.699 23.375 1.00 83.44 111 PHE A CA 1
ATOM 898 C C . PHE A 1 111 ? -16.850 -6.701 24.827 1.00 83.44 111 PHE A C 1
ATOM 900 O O . PHE A 1 111 ? -15.652 -6.823 25.067 1.00 83.44 111 PHE A O 1
ATOM 907 N N . SER A 1 112 ? -17.744 -6.592 25.814 1.00 81.50 112 SER A N 1
ATOM 908 C CA . SER A 1 112 ? -17.389 -6.592 27.238 1.00 81.50 112 SER A CA 1
ATOM 909 C C . SER A 1 112 ? -16.887 -7.938 27.757 1.00 81.50 112 SER A C 1
ATOM 911 O O . SER A 1 112 ? -16.144 -7.951 28.727 1.00 81.50 112 SER A O 1
ATOM 913 N N . THR A 1 113 ? -17.254 -9.053 27.127 1.00 83.81 113 THR A N 1
ATOM 914 C CA . THR A 1 113 ? -16.886 -10.406 27.577 1.00 83.81 113 THR A CA 1
ATOM 915 C C . THR A 1 113 ? -15.729 -11.004 26.784 1.00 83.81 113 THR A C 1
ATOM 917 O O . THR A 1 113 ? -15.335 -12.136 27.045 1.00 83.81 113 THR A O 1
ATOM 920 N N . VAL A 1 114 ? -15.223 -10.300 25.769 1.00 83.00 114 VAL A N 1
ATOM 921 C CA . VAL A 1 114 ? -14.083 -10.772 24.981 1.00 83.00 114 VAL A CA 1
ATOM 922 C C . VAL A 1 114 ? -12.825 -10.674 25.837 1.00 83.00 114 VAL A C 1
ATOM 924 O O . VAL A 1 114 ? -12.496 -9.590 26.307 1.00 83.00 114 VAL A O 1
ATOM 927 N N . GLY A 1 115 ? -12.152 -11.801 26.053 1.00 80.75 115 GLY A N 1
ATOM 928 C CA . GLY A 1 115 ? -10.922 -11.842 26.844 1.00 80.75 115 GLY A CA 1
ATOM 929 C C . GLY A 1 115 ? -9.708 -11.268 26.101 1.00 80.75 115 GLY A C 1
ATOM 930 O O . GLY A 1 115 ? -9.766 -11.038 24.883 1.0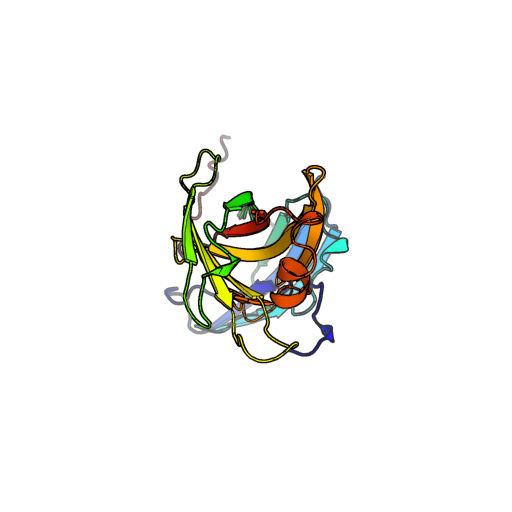0 80.75 115 GLY A O 1
ATOM 931 N N . PRO A 1 116 ? -8.569 -11.116 26.792 1.00 82.62 116 PRO A N 1
ATOM 932 C CA . PRO A 1 116 ? -7.343 -10.642 26.175 1.00 82.62 116 PRO A CA 1
ATOM 933 C C . PRO A 1 116 ? -6.854 -11.692 25.183 1.00 82.62 116 PRO A C 1
ATOM 935 O O . PRO A 1 116 ? -6.999 -12.898 25.391 1.00 82.62 116 PRO A O 1
ATOM 938 N N . ASN A 1 117 ? -6.280 -11.239 24.074 1.00 82.81 117 ASN A N 1
ATOM 939 C CA . ASN A 1 117 ? -5.788 -12.058 22.965 1.00 82.81 117 ASN A CA 1
ATOM 940 C C . ASN A 1 117 ? -6.848 -12.947 22.287 1.00 82.81 117 ASN A C 1
ATOM 942 O O . ASN A 1 117 ? -6.530 -13.675 21.341 1.00 82.81 117 ASN A O 1
ATOM 946 N N . GLN A 1 118 ? -8.118 -12.857 22.699 1.00 86.12 118 GLN A N 1
ATOM 947 C CA . GLN A 1 118 ? -9.211 -13.546 22.038 1.00 86.12 118 GLN A CA 1
ATOM 948 C C . GLN A 1 118 ? -9.547 -12.820 20.736 1.00 86.12 118 GLN A C 1
ATOM 950 O O . GLN A 1 118 ? -10.054 -11.700 20.720 1.00 86.12 118 GLN A O 1
ATOM 955 N N . LYS A 1 119 ? -9.265 -13.487 19.618 1.00 88.75 119 LYS A N 1
ATOM 956 C CA . LYS A 1 119 ? -9.480 -12.938 18.281 1.00 88.75 119 LYS A CA 1
ATOM 957 C C . LYS A 1 119 ? -10.944 -13.049 17.882 1.00 88.75 119 LYS A C 1
ATOM 959 O O . LYS A 1 119 ? -11.502 -14.144 17.835 1.00 88.75 119 LYS A O 1
ATOM 964 N N . LYS A 1 120 ? -11.553 -11.915 17.550 1.00 88.94 120 LYS A N 1
ATOM 965 C CA . LYS A 1 120 ? -12.854 -11.833 16.886 1.00 88.94 120 LYS A CA 1
ATOM 966 C C . LYS A 1 120 ? -12.620 -11.596 15.409 1.00 88.94 120 LYS A C 1
ATOM 968 O O . LYS A 1 120 ? -12.138 -10.537 15.018 1.00 88.94 120 LYS A O 1
ATOM 973 N N . ILE A 1 121 ? -12.890 -12.626 14.617 1.00 87.44 121 ILE A N 1
ATOM 974 C CA . ILE A 1 121 ? -12.633 -12.631 13.183 1.00 87.44 121 ILE A CA 1
ATOM 975 C C . ILE A 1 121 ? -13.965 -12.533 12.456 1.00 87.44 121 ILE A C 1
ATOM 977 O O . ILE A 1 121 ? -14.886 -13.292 12.746 1.00 87.44 121 ILE A O 1
ATOM 981 N N . VAL A 1 122 ? -14.046 -11.610 11.507 1.00 85.38 122 VAL A N 1
ATOM 982 C CA . VAL A 1 122 ? -15.171 -11.465 10.592 1.00 85.38 122 VAL A CA 1
ATOM 983 C C . VAL A 1 122 ? -14.619 -11.453 9.176 1.00 85.38 122 VAL A C 1
ATOM 985 O O . VAL A 1 122 ? -13.728 -10.664 8.848 1.00 85.38 122 VAL A O 1
ATOM 988 N N . GLU A 1 123 ? -15.155 -12.329 8.333 1.00 85.00 123 GLU A N 1
ATOM 989 C CA . GLU A 1 123 ? -14.946 -12.234 6.896 1.00 85.00 123 GLU A CA 1
ATOM 990 C C . GLU A 1 123 ? -15.884 -11.192 6.311 1.00 85.00 123 GLU A C 1
ATOM 992 O O . GLU A 1 123 ? -17.097 -11.208 6.518 1.00 85.00 123 GLU A O 1
ATOM 997 N N . LEU A 1 124 ? -15.308 -10.290 5.538 1.00 77.62 124 LEU A N 1
ATOM 998 C CA . LEU A 1 124 ? -16.023 -9.209 4.906 1.00 77.62 124 LEU A CA 1
ATOM 999 C C . LEU A 1 124 ? -15.856 -9.301 3.411 1.00 77.62 124 LEU A C 1
ATOM 1001 O O . LEU A 1 124 ? -14.754 -9.478 2.893 1.00 77.62 124 LEU A O 1
ATOM 1005 N N . ARG A 1 125 ? -16.965 -9.135 2.709 1.00 76.81 125 ARG A N 1
ATOM 1006 C CA . ARG A 1 125 ? -16.980 -9.119 1.254 1.00 76.81 125 ARG A CA 1
ATOM 1007 C C . ARG A 1 125 ? -17.162 -7.688 0.792 1.00 76.81 125 ARG A C 1
ATOM 1009 O O . ARG A 1 125 ? -18.049 -6.994 1.281 1.00 76.81 125 ARG A O 1
ATOM 1016 N N . SER A 1 126 ? -16.303 -7.251 -0.123 1.00 70.75 126 SER A N 1
ATOM 1017 C CA . SER A 1 126 ? -16.478 -5.970 -0.798 1.00 70.75 126 SER A CA 1
ATOM 1018 C C . SER A 1 126 ? -17.802 -5.991 -1.559 1.00 70.75 126 SER A C 1
ATOM 1020 O O . SER A 1 126 ? -18.176 -7.008 -2.148 1.00 70.75 126 SER A O 1
ATOM 1022 N N . HIS A 1 127 ? -18.495 -4.855 -1.569 1.00 65.31 127 HIS A N 1
ATOM 1023 C CA . HIS A 1 127 ? -19.670 -4.648 -2.415 1.00 65.31 127 HIS A CA 1
ATOM 1024 C C . HIS A 1 127 ? -19.302 -4.442 -3.896 1.00 65.31 127 HIS A C 1
ATOM 1026 O O . HIS A 1 127 ? -20.194 -4.308 -4.735 1.00 65.31 127 HIS A O 1
ATOM 1032 N N . SER A 1 128 ? -18.011 -4.389 -4.240 1.00 65.81 128 SER A N 1
ATOM 1033 C CA . SER A 1 128 ? -17.577 -4.184 -5.618 1.00 65.81 128 SER A CA 1
ATOM 1034 C C . SER A 1 128 ? -17.804 -5.418 -6.498 1.00 65.81 128 SER A C 1
ATOM 1036 O O . SER A 1 128 ? -17.970 -6.550 -6.042 1.00 65.81 128 SER A O 1
ATOM 1038 N N . LYS A 1 129 ? -17.816 -5.195 -7.819 1.00 55.94 129 LYS A N 1
ATOM 1039 C CA . LYS A 1 129 ? -18.028 -6.252 -8.825 1.00 55.94 129 LYS A CA 1
ATOM 1040 C C . LYS A 1 129 ? -16.928 -7.320 -8.805 1.00 55.94 129 LYS A C 1
ATOM 1042 O O . LYS A 1 129 ? -17.141 -8.426 -9.300 1.00 55.94 129 LYS A O 1
ATOM 1047 N N . LYS A 1 130 ? -15.752 -6.996 -8.260 1.00 62.56 130 LYS A N 1
ATOM 1048 C CA . LYS A 1 130 ? -14.670 -7.948 -8.026 1.00 62.56 130 LYS A CA 1
ATOM 1049 C C . LYS A 1 130 ? -14.870 -8.493 -6.620 1.00 62.56 130 LYS A C 1
ATOM 1051 O O . LYS A 1 130 ? -14.878 -7.734 -5.665 1.00 62.56 130 LYS A O 1
ATOM 1056 N N . ARG A 1 131 ? -15.063 -9.808 -6.494 1.00 65.50 131 ARG A N 1
ATOM 1057 C CA . ARG A 1 131 ? -15.280 -10.507 -5.215 1.00 65.50 131 ARG A CA 1
ATOM 1058 C C . ARG A 1 131 ? -14.024 -10.450 -4.332 1.00 65.50 131 ARG A C 1
ATOM 1060 O O . ARG A 1 131 ? -13.335 -11.454 -4.158 1.00 65.50 131 ARG A O 1
ATOM 1067 N N . PHE A 1 132 ? -13.705 -9.269 -3.824 1.00 73.44 132 PHE A N 1
ATOM 1068 C CA . PHE A 1 132 ? -12.614 -9.029 -2.903 1.00 73.44 132 PHE A CA 1
ATOM 1069 C C . PHE A 1 132 ? -13.092 -9.354 -1.492 1.00 73.44 132 PHE A C 1
ATOM 1071 O O . PHE A 1 132 ? -14.112 -8.828 -1.037 1.00 73.44 132 PHE A O 1
ATOM 1078 N N . VAL A 1 133 ? -12.388 -10.265 -0.826 1.00 79.56 133 VAL A N 1
ATOM 1079 C CA . VAL A 1 133 ? -12.714 -10.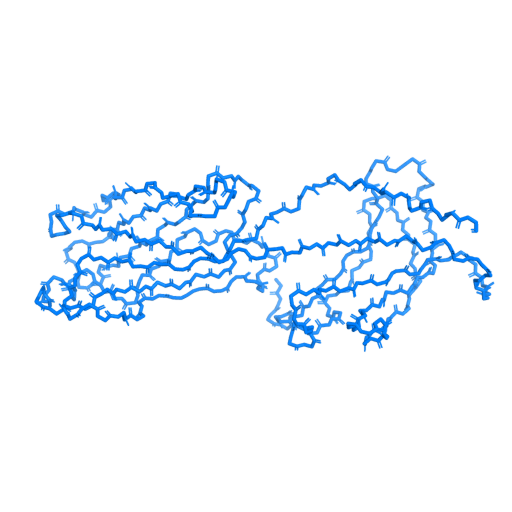708 0.529 1.00 79.56 133 VAL A CA 1
ATOM 1080 C C . VAL A 1 133 ? -11.587 -10.274 1.452 1.00 79.56 133 VAL A C 1
ATOM 1082 O O . VAL A 1 133 ? -10.407 -10.386 1.124 1.00 79.56 133 VAL A O 1
ATOM 1085 N N . VAL A 1 134 ? -11.955 -9.749 2.611 1.00 81.25 134 VAL A N 1
ATOM 1086 C CA . VAL A 1 134 ? -11.027 -9.298 3.641 1.00 81.25 134 VAL A CA 1
ATOM 1087 C C . VAL A 1 134 ? -11.399 -9.966 4.944 1.00 81.25 134 VAL A C 1
ATOM 1089 O O . VAL A 1 134 ? -12.548 -9.911 5.369 1.00 81.25 134 VAL A O 1
ATOM 1092 N N . SER A 1 135 ? -10.417 -10.556 5.610 1.00 86.75 135 SER A N 1
ATOM 1093 C CA . SER A 1 135 ? -10.559 -10.989 6.993 1.00 86.75 135 SER A CA 1
ATOM 1094 C C . SER A 1 135 ? -10.186 -9.831 7.911 1.00 86.75 135 SER A C 1
ATOM 1096 O O . SER A 1 135 ? -9.061 -9.331 7.863 1.00 86.75 135 SER A O 1
ATOM 1098 N N . SER A 1 136 ? -11.112 -9.427 8.773 1.00 87.25 136 SER A N 1
ATOM 1099 C CA . SER A 1 136 ? -10.858 -8.480 9.856 1.00 87.25 136 SER A CA 1
ATOM 1100 C C . SER A 1 136 ? -10.825 -9.221 11.177 1.00 87.25 136 SER A C 1
ATOM 1102 O O . SER A 1 136 ? -11.748 -9.955 11.507 1.00 87.25 136 SER A O 1
ATOM 1104 N N . CYS A 1 137 ? -9.752 -9.044 11.931 1.00 88.38 137 CYS A N 1
ATOM 1105 C CA . CYS A 1 137 ? -9.505 -9.693 13.203 1.00 88.38 137 CYS A CA 1
ATOM 1106 C C . CYS A 1 137 ? -9.260 -8.621 14.262 1.00 88.38 137 CYS A C 1
ATOM 1108 O O . CYS A 1 137 ? -8.245 -7.932 14.217 1.00 88.38 137 CYS A O 1
ATOM 1110 N N . LEU A 1 138 ? -10.154 -8.516 15.237 1.00 89.38 138 LEU A N 1
ATOM 1111 C CA . LEU A 1 138 ? -10.027 -7.608 16.371 1.00 89.38 138 LEU A CA 1
ATOM 1112 C C . LEU A 1 138 ? -9.648 -8.388 17.629 1.00 89.38 138 LEU A C 1
ATOM 1114 O O . LEU A 1 138 ? -10.223 -9.444 17.896 1.00 89.38 138 LEU A O 1
ATOM 1118 N N . TYR A 1 139 ? -8.679 -7.890 18.391 1.00 88.31 139 TYR 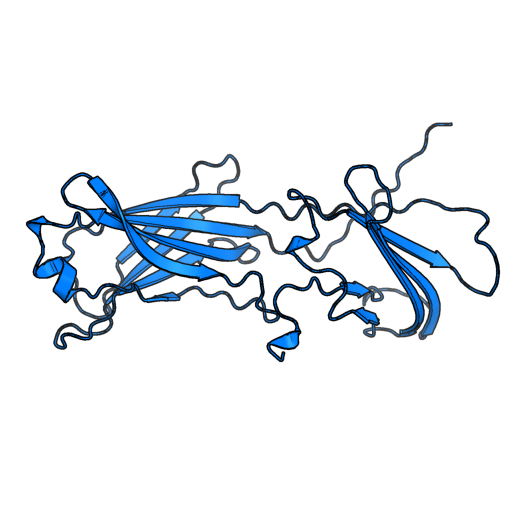A N 1
ATOM 1119 C CA . TYR A 1 139 ? -8.298 -8.457 19.686 1.00 88.31 139 TYR A CA 1
ATOM 1120 C C . TYR A 1 139 ? -7.686 -7.395 20.605 1.00 88.31 139 TYR A C 1
ATOM 1122 O O . TYR A 1 139 ? -7.299 -6.320 20.152 1.00 88.31 139 TYR A O 1
ATOM 1130 N N . PHE A 1 140 ? -7.590 -7.720 21.892 1.00 86.38 140 PHE A N 1
ATOM 1131 C CA . PHE A 1 140 ? -7.028 -6.852 22.929 1.00 86.38 140 PHE A CA 1
ATOM 1132 C C . PHE A 1 140 ? -5.701 -7.415 23.424 1.00 86.38 140 PHE A C 1
ATOM 1134 O O . PHE A 1 140 ? -5.557 -8.635 23.498 1.00 86.38 140 PHE A O 1
ATOM 1141 N N . THR A 1 141 ? -4.732 -6.564 23.753 1.00 82.62 141 THR A N 1
ATOM 1142 C CA . THR A 1 141 ? -3.414 -7.024 24.227 1.00 82.62 141 THR A CA 1
ATOM 1143 C C . THR A 1 141 ? -3.376 -7.315 25.732 1.00 82.62 141 THR A C 1
ATOM 1145 O O . THR A 1 141 ? -2.665 -8.230 26.145 1.00 82.62 141 THR A O 1
ATOM 1148 N N . CYS A 1 142 ? -4.160 -6.599 26.544 1.00 74.62 142 CYS A N 1
ATOM 1149 C CA . CYS A 1 142 ? -4.197 -6.713 28.007 1.00 74.62 142 CYS A CA 1
ATOM 1150 C C . CYS A 1 142 ? -5.592 -6.363 28.550 1.00 74.62 142 CYS A C 1
ATOM 1152 O O . CYS A 1 142 ? -6.240 -5.451 28.037 1.00 74.62 142 CYS A O 1
ATOM 1154 N N . ASP A 1 143 ? -6.020 -7.063 29.607 1.00 61.25 143 ASP A N 1
ATOM 1155 C CA . ASP A 1 143 ? -7.312 -6.843 30.283 1.00 61.25 143 ASP A CA 1
ATOM 1156 C C . ASP A 1 143 ? -7.177 -6.194 31.665 1.00 61.25 143 ASP A C 1
ATOM 1158 O O . ASP A 1 143 ? -8.157 -5.703 32.215 1.00 61.25 143 ASP A O 1
ATOM 1162 N N . THR A 1 144 ? -5.979 -6.220 32.246 1.00 55.56 144 THR A N 1
ATOM 1163 C CA . THR A 1 144 ? -5.725 -5.846 33.646 1.00 55.56 144 THR A CA 1
ATOM 1164 C C . THR A 1 144 ? -5.017 -4.505 33.794 1.00 55.56 144 THR A C 1
ATOM 1166 O O . THR A 1 144 ? -4.673 -4.119 34.905 1.00 55.56 144 THR A O 1
ATOM 1169 N N . CYS A 1 145 ? -4.752 -3.820 32.685 1.00 57.66 145 CYS A N 1
ATOM 1170 C CA . CYS A 1 145 ? -3.998 -2.583 32.653 1.00 57.66 145 CYS A CA 1
ATOM 1171 C C . CYS A 1 145 ? -4.754 -1.529 31.834 1.00 57.66 145 CYS A C 1
ATOM 1173 O O . CYS A 1 145 ? -5.284 -1.837 30.764 1.00 57.66 145 CYS A O 1
ATOM 1175 N N . ASP A 1 146 ? -4.790 -0.286 32.327 1.00 59.16 146 ASP A N 1
ATOM 1176 C CA . ASP A 1 146 ? -5.442 0.857 31.658 1.00 59.16 146 ASP A CA 1
ATOM 1177 C C . ASP A 1 146 ? -4.857 1.144 30.254 1.00 59.16 146 ASP A C 1
ATOM 1179 O O . ASP A 1 146 ? -5.448 1.869 29.452 1.00 59.16 146 ASP A O 1
ATOM 1183 N N . GLU A 1 147 ? -3.726 0.509 29.938 1.00 64.50 147 GLU A N 1
ATOM 1184 C CA . GLU A 1 147 ? -2.966 0.575 28.688 1.00 64.50 147 GLU A CA 1
ATOM 1185 C C . GLU A 1 147 ? -3.360 -0.500 27.653 1.00 64.50 147 GLU A C 1
ATOM 1187 O O . GLU A 1 147 ? -2.719 -0.624 26.612 1.00 64.50 147 GLU A O 1
ATOM 1192 N N . GLY A 1 148 ? -4.401 -1.303 27.907 1.00 72.50 148 GLY A N 1
ATOM 1193 C CA . GLY A 1 148 ? -4.853 -2.342 26.977 1.00 72.50 148 GLY A CA 1
ATOM 1194 C C . GLY A 1 148 ? -5.232 -1.794 25.593 1.00 72.50 148 GLY A C 1
ATOM 1195 O O . GLY A 1 148 ? -6.296 -1.187 25.410 1.00 72.50 148 GLY A O 1
ATOM 1196 N N . GLU A 1 149 ? -4.382 -2.058 24.600 1.00 86.06 149 GLU A N 1
ATOM 1197 C CA . GLU A 1 149 ? -4.588 -1.634 23.216 1.00 86.06 149 GLU A CA 1
ATOM 1198 C C . GLU A 1 149 ? -5.610 -2.523 22.505 1.00 86.06 149 GLU A C 1
ATOM 1200 O O . GLU A 1 149 ? -5.623 -3.754 22.636 1.00 86.06 149 GLU A O 1
ATOM 1205 N N . ILE A 1 150 ? -6.452 -1.891 21.689 1.00 88.19 150 ILE A N 1
ATOM 1206 C CA . ILE A 1 150 ? -7.296 -2.594 20.729 1.00 88.19 150 ILE A CA 1
ATOM 1207 C C . ILE A 1 150 ? -6.498 -2.724 19.439 1.00 88.19 150 ILE A C 1
ATOM 1209 O O . ILE A 1 150 ? -6.179 -1.721 18.804 1.00 88.19 150 ILE A O 1
ATOM 1213 N N . ILE A 1 151 ? -6.208 -3.953 19.024 1.00 89.31 151 ILE A N 1
ATOM 1214 C CA . ILE A 1 151 ? -5.521 -4.220 17.764 1.00 89.31 151 ILE A CA 1
ATOM 1215 C C . ILE A 1 151 ? -6.530 -4.684 16.730 1.00 89.31 151 ILE A C 1
ATOM 1217 O O . ILE A 1 151 ? -7.247 -5.671 16.922 1.00 89.31 151 ILE A O 1
ATOM 1221 N N . VAL A 1 152 ? -6.524 -4.009 15.587 1.00 88.12 152 VAL A N 1
ATOM 1222 C CA . VAL A 1 152 ? -7.262 -4.433 14.403 1.00 88.12 152 VAL A CA 1
ATOM 1223 C C . VAL A 1 152 ? -6.268 -4.962 13.383 1.00 88.12 152 VAL A C 1
ATOM 1225 O O . VAL A 1 152 ? -5.372 -4.256 12.919 1.00 88.12 152 VAL A O 1
ATOM 1228 N N . LYS A 1 153 ? -6.429 -6.235 13.030 1.00 88.62 153 LYS A N 1
ATOM 1229 C CA . LYS A 1 153 ? -5.687 -6.892 11.965 1.00 88.62 153 LYS A CA 1
ATOM 1230 C C . LYS A 1 153 ? -6.578 -7.060 10.738 1.00 88.62 153 LYS A C 1
ATOM 1232 O O . LYS A 1 153 ? -7.617 -7.703 10.823 1.00 88.62 153 LYS A O 1
ATOM 1237 N N . ILE A 1 154 ? -6.146 -6.547 9.596 1.00 84.75 154 ILE A N 1
ATOM 1238 C CA . ILE A 1 154 ? -6.829 -6.689 8.310 1.00 84.75 154 ILE A CA 1
ATOM 1239 C C . ILE A 1 154 ? -5.949 -7.540 7.399 1.00 84.75 154 ILE A C 1
ATOM 1241 O O . ILE A 1 154 ? -4.744 -7.321 7.306 1.00 84.75 154 ILE A O 1
ATOM 1245 N N . THR A 1 155 ? -6.530 -8.554 6.765 1.00 84.12 155 THR A N 1
ATOM 1246 C CA . THR A 1 155 ? -5.806 -9.451 5.859 1.00 84.12 155 THR A CA 1
ATOM 1247 C C . THR A 1 155 ? -6.633 -9.682 4.596 1.00 84.12 155 THR A C 1
ATOM 1249 O O . THR A 1 155 ? -7.741 -10.218 4.698 1.00 84.12 155 THR A O 1
ATOM 1252 N N . PRO A 1 156 ? -6.144 -9.274 3.412 1.00 79.25 156 PRO A N 1
ATOM 1253 C CA . PRO A 1 156 ? -6.817 -9.575 2.155 1.00 79.25 156 PRO A CA 1
ATOM 1254 C C . PRO A 1 156 ? -6.772 -11.082 1.870 1.00 79.25 156 PRO A C 1
ATOM 1256 O O . PRO A 1 156 ? -5.793 -11.755 2.186 1.00 79.25 156 PRO A O 1
ATOM 1259 N N . SER A 1 157 ? -7.821 -11.626 1.251 1.00 76.31 157 SER A N 1
ATOM 1260 C CA . SER A 1 157 ? -7.899 -13.058 0.917 1.00 76.31 157 SER A CA 1
ATOM 1261 C C . SER A 1 157 ? -6.919 -13.485 -0.177 1.00 76.31 157 SER A C 1
ATOM 1263 O O . SER A 1 157 ? -6.618 -14.666 -0.321 1.00 76.31 157 SER A O 1
ATOM 1265 N N . TYR A 1 158 ? -6.446 -12.535 -0.981 1.00 72.88 158 TYR A N 1
ATOM 1266 C CA . TYR A 1 158 ? -5.561 -12.783 -2.109 1.00 72.88 158 TYR A CA 1
ATOM 1267 C C . TYR A 1 158 ? -4.179 -12.193 -1.828 1.00 72.88 158 TYR A C 1
ATOM 1269 O O . TYR A 1 158 ? -4.060 -10.997 -1.575 1.00 72.88 158 TYR A O 1
ATOM 1277 N N . SER A 1 159 ? -3.135 -13.013 -1.969 1.00 65.50 159 SER A N 1
ATOM 1278 C CA . SER A 1 159 ? -1.730 -12.649 -1.716 1.00 65.50 159 SER A CA 1
ATOM 1279 C C . SER A 1 159 ? -1.163 -11.570 -2.644 1.00 65.50 159 SER A C 1
ATOM 1281 O O . SER A 1 159 ? -0.084 -11.049 -2.389 1.00 65.50 159 SER A O 1
ATOM 1283 N N . HIS A 1 160 ? -1.879 -11.235 -3.717 1.00 68.00 160 HIS A N 1
ATOM 1284 C CA . HIS A 1 160 ? -1.510 -10.190 -4.663 1.00 68.00 160 HIS A CA 1
ATOM 1285 C C . HIS A 1 160 ? -2.230 -8.862 -4.384 1.00 68.00 160 HIS A C 1
ATOM 1287 O O . HIS A 1 160 ? -2.491 -8.113 -5.313 1.00 68.00 160 HIS A O 1
ATOM 1293 N N . HIS A 1 161 ? -2.603 -8.554 -3.145 1.00 70.12 161 HIS A N 1
ATOM 1294 C CA . HIS A 1 161 ? -3.146 -7.240 -2.799 1.00 70.12 161 HIS A CA 1
ATOM 1295 C C . HIS A 1 161 ? -2.386 -6.660 -1.613 1.00 70.12 161 HIS A C 1
ATOM 1297 O O . HIS A 1 161 ? -2.133 -7.371 -0.643 1.00 70.12 161 HIS A O 1
ATOM 1303 N N . ILE A 1 162 ? -2.051 -5.374 -1.692 1.00 70.38 162 ILE A N 1
ATOM 1304 C CA . ILE A 1 162 ? -1.430 -4.619 -0.602 1.00 70.38 162 ILE A CA 1
ATOM 1305 C C . ILE A 1 162 ? -2.443 -3.613 -0.066 1.00 70.38 162 ILE A C 1
ATOM 1307 O O . ILE A 1 162 ? -3.152 -2.950 -0.823 1.00 70.38 162 ILE A O 1
ATOM 1311 N N . LEU A 1 163 ? -2.514 -3.515 1.260 1.00 71.00 163 LEU A N 1
ATOM 1312 C CA . LEU A 1 163 ? -3.241 -2.458 1.951 1.00 71.00 163 LEU A CA 1
ATOM 1313 C C . LEU A 1 163 ? -2.349 -1.218 2.021 1.00 71.00 163 LEU A C 1
ATOM 1315 O O . LEU A 1 163 ? -1.351 -1.207 2.744 1.00 71.00 163 LEU A O 1
ATOM 1319 N N . CYS A 1 164 ? -2.716 -0.184 1.272 1.00 70.75 164 CYS A N 1
ATOM 1320 C CA . CYS A 1 164 ? -1.874 0.994 1.088 1.00 70.75 164 CYS A CA 1
ATOM 1321 C C . CYS A 1 164 ? -2.220 2.122 2.055 1.00 70.75 164 CYS A C 1
ATOM 1323 O O . CYS A 1 164 ? -1.326 2.768 2.574 1.00 70.75 164 CYS A O 1
ATOM 1325 N N . GLU A 1 165 ? -3.498 2.327 2.354 1.00 81.12 165 GLU A N 1
ATOM 1326 C CA . GLU A 1 165 ? -3.944 3.306 3.348 1.00 81.12 165 GLU A CA 1
ATOM 1327 C C . GLU A 1 165 ? -5.133 2.731 4.117 1.00 81.12 165 GLU A C 1
ATOM 1329 O O . GLU A 1 165 ? -5.972 2.013 3.558 1.00 81.12 165 GLU A O 1
ATOM 1334 N N . ARG A 1 166 ? -5.204 3.014 5.417 1.00 80.62 166 ARG A N 1
ATOM 1335 C CA . ARG A 1 166 ? -6.276 2.551 6.297 1.00 80.62 166 ARG A CA 1
ATOM 1336 C C . ARG A 1 166 ? -6.709 3.660 7.229 1.00 80.62 166 ARG A C 1
ATOM 1338 O O . ARG A 1 166 ? -5.883 4.272 7.894 1.00 80.62 166 ARG A O 1
ATOM 1345 N N . LYS A 1 167 ? -8.020 3.839 7.316 1.00 87.94 167 LYS A N 1
ATOM 1346 C CA . LYS A 1 167 ? -8.687 4.754 8.238 1.00 87.94 167 LYS A CA 1
ATOM 1347 C C . LYS A 1 167 ? -9.714 3.972 9.035 1.00 87.94 167 LYS A C 1
ATOM 1349 O O . LYS A 1 167 ? -10.557 3.284 8.456 1.00 87.94 167 LYS A O 1
ATOM 1354 N N . MET A 1 168 ? -9.623 4.047 10.352 1.00 88.19 168 MET A N 1
ATOM 1355 C CA . MET A 1 168 ? -10.497 3.356 11.289 1.00 88.19 168 MET A CA 1
ATOM 1356 C C . MET A 1 168 ? -11.331 4.365 12.052 1.00 88.19 168 MET A C 1
ATOM 1358 O O . MET A 1 168 ? -10.853 5.425 12.458 1.00 88.19 168 MET A O 1
ATOM 1362 N N . PHE A 1 169 ? -12.587 4.002 12.251 1.00 89.62 169 PHE A N 1
ATOM 1363 C CA . PHE A 1 169 ? -13.559 4.834 12.912 1.00 89.62 169 PHE A CA 1
ATOM 1364 C C . PHE A 1 169 ? -14.442 4.017 13.846 1.00 89.62 169 PHE A C 1
ATOM 1366 O O . PHE A 1 169 ? -14.818 2.881 13.547 1.00 89.62 169 PHE A O 1
ATOM 1373 N N . LEU A 1 170 ? -14.844 4.639 14.942 1.00 89.81 170 LEU A N 1
ATOM 1374 C CA . LEU A 1 170 ? -15.866 4.146 15.852 1.00 89.81 170 LEU A CA 1
ATOM 1375 C C . LEU A 1 170 ? -17.164 4.903 15.645 1.00 89.81 170 LEU A C 1
ATOM 1377 O O . LEU A 1 170 ? -17.158 6.059 15.232 1.00 89.81 170 LEU A O 1
ATOM 1381 N N . PHE A 1 171 ? -18.273 4.250 15.959 1.00 87.00 171 PHE A N 1
ATOM 1382 C CA . PHE A 1 171 ? -19.551 4.936 16.051 1.00 87.00 171 PHE A CA 1
ATOM 1383 C C . PHE A 1 171 ? -19.785 5.414 17.481 1.00 87.00 171 PHE A C 1
ATOM 1385 O O . PHE A 1 171 ? -19.658 4.630 18.423 1.00 87.00 171 PHE A O 1
ATOM 1392 N N . ASP A 1 172 ? -20.161 6.676 17.646 1.00 86.62 172 ASP A N 1
ATOM 1393 C CA . ASP A 1 172 ? -20.718 7.158 18.906 1.00 86.62 172 ASP A CA 1
ATOM 1394 C C . ASP A 1 172 ? -22.168 6.661 19.086 1.00 86.62 172 ASP A C 1
ATOM 1396 O O . ASP A 1 172 ? -22.764 6.069 18.180 1.00 86.62 172 ASP A O 1
ATOM 1400 N N . ALA A 1 173 ? -22.749 6.890 20.261 1.00 85.50 173 ALA A N 1
ATOM 1401 C CA . ALA A 1 173 ? -24.113 6.490 20.600 1.00 85.50 173 ALA A CA 1
ATOM 1402 C C . ALA A 1 173 ? -25.192 7.170 19.743 1.00 85.50 173 ALA A C 1
ATOM 1404 O O . ALA A 1 173 ? -26.281 6.617 19.590 1.00 85.50 173 ALA A O 1
ATOM 1405 N N . SER A 1 174 ? -24.881 8.325 19.153 1.00 87.06 174 SER A N 1
ATOM 1406 C CA . SER A 1 174 ? -25.754 9.044 18.219 1.00 87.06 174 SER A CA 1
ATOM 1407 C C . SER A 1 174 ? -25.609 8.535 16.777 1.00 87.06 174 SER A C 1
ATOM 1409 O O . SER A 1 174 ? -26.354 8.959 15.897 1.00 87.06 174 SER A O 1
ATOM 1411 N N . GLY A 1 175 ? -24.672 7.617 16.520 1.00 83.19 175 GLY A N 1
ATOM 1412 C CA . GLY A 1 175 ? -24.368 7.089 15.194 1.00 83.19 175 GLY A CA 1
ATOM 1413 C C . GLY A 1 175 ? -23.378 7.934 14.388 1.00 83.19 175 GLY A C 1
ATOM 1414 O O . GLY A 1 175 ? -23.181 7.647 13.204 1.00 83.19 175 GLY A O 1
ATOM 1415 N N . ASN A 1 176 ? -22.730 8.933 14.989 1.00 87.56 176 ASN A N 1
ATOM 1416 C CA . ASN A 1 176 ? -21.667 9.688 14.329 1.00 87.56 176 ASN A CA 1
ATOM 1417 C C . ASN A 1 176 ? -20.369 8.884 14.291 1.00 87.56 176 ASN A C 1
ATOM 1419 O O . ASN A 1 176 ? -20.106 8.033 15.137 1.00 87.56 176 ASN A O 1
ATOM 1423 N N . ILE A 1 177 ? -19.538 9.183 13.297 1.00 89.12 177 ILE A N 1
ATOM 1424 C CA . ILE A 1 177 ? -18.282 8.488 13.038 1.00 89.12 177 ILE A CA 1
ATOM 1425 C C . ILE A 1 177 ? -17.132 9.283 13.675 1.00 89.12 177 ILE A C 1
ATOM 1427 O O . ILE A 1 177 ? -16.923 10.444 13.334 1.00 89.12 177 ILE A O 1
ATOM 1431 N N . VAL A 1 178 ? -16.361 8.650 14.559 1.00 89.00 178 VAL A N 1
ATOM 1432 C CA . VAL A 1 178 ? -15.211 9.232 15.269 1.00 89.00 178 VAL A CA 1
ATOM 1433 C C . VAL A 1 178 ? -13.935 8.516 14.833 1.00 89.00 178 VAL A C 1
ATOM 1435 O O . VAL A 1 178 ? -13.856 7.292 14.923 1.00 89.00 178 VAL A O 1
ATOM 1438 N N . GLY A 1 179 ? -12.933 9.252 14.348 1.00 89.62 179 GLY A N 1
ATOM 1439 C CA . GLY A 1 179 ? -11.647 8.675 13.938 1.00 89.62 179 GLY A CA 1
ATOM 1440 C C . GLY A 1 179 ? -10.902 8.042 15.115 1.00 89.62 179 GLY A C 1
ATOM 1441 O O . GLY A 1 179 ? -10.779 8.656 16.171 1.00 89.62 179 GLY A O 1
ATOM 1442 N N . CYS A 1 180 ? -10.414 6.813 14.939 1.00 88.81 180 CYS A N 1
ATOM 1443 C CA . CYS A 1 180 ? -9.753 6.049 16.002 1.00 88.81 180 CYS A CA 1
ATOM 1444 C C . CYS A 1 180 ? -8.487 5.303 15.549 1.00 88.81 180 CYS A C 1
ATOM 1446 O O . CYS A 1 180 ? -7.988 4.448 16.275 1.00 88.81 180 CYS A O 1
ATOM 1448 N N . GLY A 1 181 ? -7.979 5.582 14.347 1.00 86.00 181 GLY A N 1
ATOM 1449 C CA . GLY A 1 181 ? -6.719 5.027 13.855 1.00 86.00 181 GLY A CA 1
ATOM 1450 C C . GLY A 1 181 ? -6.505 5.311 12.372 1.00 86.00 181 GLY A C 1
ATOM 1451 O O . GLY A 1 181 ? -7.449 5.252 11.584 1.00 86.00 181 GLY A O 1
ATOM 1452 N N . GLU A 1 182 ? -5.267 5.600 11.985 1.00 87.56 182 GLU A N 1
ATOM 1453 C CA . GLU A 1 182 ? -4.887 5.851 10.595 1.00 87.56 182 GLU A CA 1
ATOM 1454 C C . GLU A 1 182 ? -3.472 5.328 10.321 1.00 87.56 182 GLU A C 1
ATOM 1456 O O . GLU A 1 182 ? -2.598 5.392 11.184 1.00 87.56 182 GLU A O 1
ATOM 1461 N N . SER A 1 183 ? -3.253 4.781 9.126 1.00 81.88 183 SER A N 1
ATOM 1462 C CA . SER A 1 183 ? -1.922 4.427 8.622 1.00 81.88 183 SER A CA 1
ATOM 1463 C C . SER A 1 183 ? -1.888 4.542 7.105 1.00 81.88 183 SER A C 1
ATOM 1465 O O . SER A 1 183 ? -2.802 4.029 6.452 1.00 81.88 183 SER A O 1
ATOM 1467 N N . ASP A 1 184 ? -0.820 5.113 6.561 1.00 77.94 184 ASP A N 1
ATOM 1468 C CA . ASP A 1 184 ? -0.559 5.192 5.124 1.00 77.94 184 ASP A CA 1
ATOM 1469 C C . ASP A 1 184 ? 0.854 4.678 4.822 1.00 77.94 184 ASP A C 1
ATOM 1471 O O . ASP A 1 184 ? 1.845 5.188 5.346 1.00 77.94 184 ASP A O 1
ATOM 1475 N N . ASN A 1 185 ? 0.919 3.661 3.969 1.00 68.62 185 ASN A N 1
ATOM 1476 C CA . ASN A 1 185 ? 2.118 2.905 3.620 1.00 68.62 185 ASN A CA 1
ATOM 1477 C C . ASN A 1 185 ? 2.434 3.067 2.135 1.00 68.62 185 ASN A C 1
ATOM 1479 O O . ASN A 1 185 ? 3.323 2.395 1.616 1.00 68.62 185 ASN A O 1
ATOM 1483 N N . ARG A 1 186 ? 1.727 3.952 1.420 1.00 64.94 186 ARG A N 1
ATOM 1484 C CA . ARG A 1 186 ? 1.979 4.233 -0.002 1.00 64.94 186 ARG A CA 1
ATOM 1485 C C . ARG A 1 186 ? 3.420 4.679 -0.260 1.00 64.94 186 ARG A C 1
ATOM 1487 O O . ARG A 1 186 ? 3.909 4.547 -1.376 1.00 64.94 186 ARG A O 1
ATOM 1494 N N . SER A 1 187 ? 4.095 5.203 0.766 1.00 55.81 187 SER A N 1
ATOM 1495 C CA . SER A 1 187 ? 5.498 5.633 0.715 1.00 55.81 187 SER A CA 1
ATOM 1496 C C . SER A 1 187 ? 6.507 4.581 1.201 1.00 55.81 187 SER A C 1
ATOM 1498 O O . SER A 1 187 ? 7.710 4.830 1.121 1.00 55.81 187 SER A O 1
ATOM 1500 N N . ASP A 1 188 ? 6.063 3.427 1.708 1.00 57.34 188 ASP A N 1
ATOM 1501 C CA . ASP A 1 188 ? 6.966 2.417 2.262 1.00 57.34 188 ASP A CA 1
ATOM 1502 C C . ASP A 1 188 ? 7.610 1.591 1.144 1.00 57.34 188 ASP A C 1
ATOM 1504 O O . ASP A 1 188 ? 6.997 0.707 0.547 1.00 57.34 188 ASP A O 1
ATOM 1508 N N . ALA A 1 189 ? 8.896 1.847 0.893 1.00 46.12 189 ALA A N 1
ATOM 1509 C CA . ALA A 1 189 ? 9.683 1.183 -0.151 1.00 46.12 189 ALA A CA 1
ATOM 1510 C C . ALA A 1 189 ? 9.779 -0.348 0.001 1.00 46.12 189 ALA A C 1
ATOM 1512 O O . ALA A 1 189 ? 10.037 -1.052 -0.971 1.00 46.12 189 ALA A O 1
ATOM 1513 N N . GLU A 1 190 ? 9.576 -0.870 1.213 1.00 52.28 190 GLU A N 1
ATOM 1514 C CA . GLU A 1 190 ? 9.579 -2.312 1.485 1.00 52.28 190 GLU A CA 1
ATOM 1515 C C . GLU A 1 190 ? 8.225 -2.980 1.203 1.00 52.28 190 GLU A C 1
ATOM 1517 O O . GLU A 1 190 ? 8.126 -4.200 1.317 1.00 52.28 190 GLU A O 1
ATOM 1522 N N . GLY A 1 191 ? 7.180 -2.216 0.845 1.00 51.88 191 GLY A N 1
ATOM 1523 C CA . GLY A 1 191 ? 5.840 -2.762 0.611 1.00 51.88 191 GLY A CA 1
ATOM 1524 C C . GLY A 1 191 ? 5.331 -3.567 1.807 1.00 51.88 191 GLY A C 1
ATOM 1525 O O . GLY A 1 191 ? 4.667 -4.589 1.628 1.00 51.88 191 GLY A O 1
ATOM 1526 N N . LYS A 1 192 ? 5.715 -3.165 3.029 1.00 57.03 192 LYS A N 1
ATOM 1527 C CA . LYS A 1 192 ? 5.355 -3.892 4.243 1.00 57.03 192 LYS A CA 1
ATOM 1528 C C . LYS A 1 192 ? 3.841 -3.894 4.367 1.00 57.03 192 LYS A C 1
ATOM 1530 O O . LYS A 1 192 ? 3.212 -2.852 4.518 1.00 57.03 192 LYS A O 1
ATOM 1535 N N . ASP A 1 193 ? 3.265 -5.088 4.326 1.00 58.91 193 ASP A N 1
ATOM 1536 C CA . ASP A 1 193 ? 1.857 -5.283 4.621 1.00 58.91 193 ASP A CA 1
ATOM 1537 C C . ASP A 1 193 ? 1.635 -4.954 6.097 1.00 58.91 193 ASP A C 1
ATOM 1539 O O . ASP A 1 193 ? 1.944 -5.746 6.998 1.00 58.91 193 ASP A O 1
ATOM 1543 N N . ILE A 1 194 ? 1.147 -3.745 6.366 1.00 63.31 194 ILE A N 1
ATOM 1544 C CA . ILE A 1 194 ? 0.820 -3.337 7.722 1.00 63.31 194 ILE A CA 1
ATOM 1545 C C . ILE A 1 194 ? -0.496 -4.010 8.069 1.00 63.31 194 ILE A C 1
ATOM 1547 O O . ILE A 1 194 ? -1.534 -3.386 8.104 1.00 63.31 194 ILE A O 1
ATOM 1551 N N . GLN A 1 195 ? -0.505 -5.311 8.328 1.00 72.81 195 GLN A N 1
ATOM 1552 C CA . GLN A 1 195 ? -1.766 -5.994 8.616 1.00 72.81 195 GLN A CA 1
ATOM 1553 C C . GLN A 1 195 ? -2.375 -5.497 9.928 1.00 72.81 195 GLN A C 1
ATOM 1555 O O . GLN A 1 195 ? -3.590 -5.483 10.060 1.00 72.81 195 GLN A O 1
ATOM 1560 N N . LYS A 1 196 ? -1.557 -5.063 10.895 1.00 84.19 196 LYS A N 1
ATOM 1561 C CA . LYS A 1 196 ? -1.978 -4.704 12.257 1.00 84.19 196 LYS A CA 1
ATOM 1562 C C . LYS A 1 196 ? -1.969 -3.193 12.462 1.00 84.19 196 LYS A C 1
ATOM 1564 O O . LYS A 1 196 ? -1.008 -2.541 12.074 1.00 84.19 196 LYS A O 1
ATOM 1569 N N . LEU A 1 197 ? -3.011 -2.653 13.077 1.00 84.69 197 LEU A N 1
ATOM 1570 C CA . LEU A 1 197 ? -3.069 -1.259 13.503 1.00 84.69 197 LEU A CA 1
ATOM 1571 C C . LEU A 1 197 ? -3.627 -1.199 14.933 1.00 84.69 197 LEU A C 1
ATOM 1573 O O . LEU A 1 197 ? -4.723 -1.728 15.154 1.00 84.69 197 LEU A O 1
ATOM 1577 N N . PRO A 1 198 ? -2.900 -0.610 15.899 1.00 87.44 198 PRO A N 1
ATOM 1578 C CA . PRO A 1 198 ? -3.483 -0.260 17.186 1.00 87.44 198 PRO A CA 1
ATOM 1579 C C . PRO A 1 198 ? -4.461 0.906 17.013 1.00 87.44 198 PRO A C 1
ATOM 1581 O O . PRO A 1 198 ? -4.212 1.831 16.237 1.00 87.44 198 PRO A O 1
ATOM 1584 N N . LEU A 1 199 ? -5.588 0.858 17.719 1.00 88.06 199 LEU A N 1
ATOM 1585 C CA . LEU A 1 199 ? -6.497 1.997 17.801 1.00 88.06 199 LEU A CA 1
ATOM 1586 C C . LEU A 1 199 ? -5.956 3.030 18.793 1.00 88.06 199 LEU A C 1
ATOM 1588 O O . LEU A 1 199 ? -5.367 2.673 19.809 1.00 88.06 199 LEU A O 1
ATOM 1592 N N . SER A 1 200 ? -6.235 4.309 18.545 1.00 87.75 200 SER A N 1
ATOM 1593 C CA . SER A 1 200 ? -5.886 5.408 19.459 1.00 87.75 200 SER A CA 1
ATOM 1594 C C . SER A 1 200 ? -6.717 5.425 20.748 1.00 87.75 200 SER A C 1
ATOM 1596 O O . SER A 1 200 ? -6.444 6.204 21.656 1.00 87.75 200 SER A O 1
ATOM 1598 N N . ILE A 1 201 ? -7.746 4.582 20.826 1.00 86.94 201 ILE A N 1
ATOM 1599 C CA . ILE A 1 201 ? -8.648 4.448 21.966 1.00 86.94 201 ILE A CA 1
ATOM 1600 C C . ILE A 1 201 ? -8.504 3.060 22.584 1.00 86.94 201 ILE A C 1
ATOM 1602 O O . ILE A 1 201 ? -8.471 2.044 21.886 1.00 86.94 201 ILE A O 1
ATOM 1606 N N . THR A 1 202 ? -8.447 3.020 23.912 1.00 87.69 202 THR A N 1
ATOM 1607 C CA . THR A 1 202 ? -8.292 1.772 24.658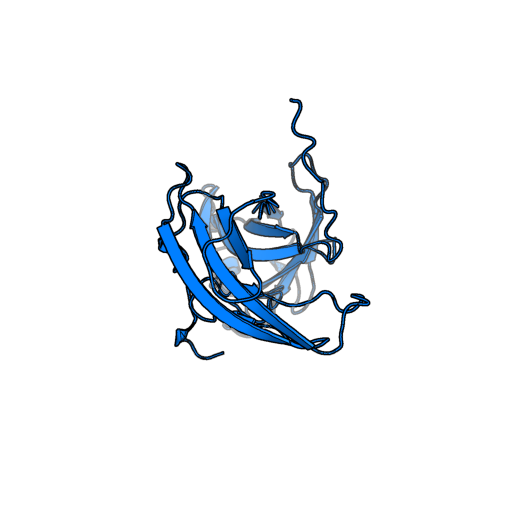 1.00 87.69 202 THR A CA 1
ATOM 1608 C C . THR A 1 202 ? -9.634 1.088 24.888 1.00 87.69 202 THR A C 1
ATOM 1610 O O . THR A 1 202 ? -10.709 1.702 24.850 1.00 87.69 202 THR A O 1
ATOM 1613 N N . ARG A 1 203 ? -9.579 -0.214 25.183 1.00 84.94 203 ARG A N 1
ATOM 1614 C CA . ARG A 1 203 ? -10.771 -0.994 25.547 1.00 84.94 203 ARG A CA 1
ATOM 1615 C C . ARG A 1 203 ? -11.488 -0.385 26.752 1.00 84.94 203 ARG A C 1
ATOM 1617 O O . ARG A 1 203 ? -12.714 -0.283 26.739 1.00 84.94 203 ARG A O 1
ATOM 1624 N N . GLN A 1 204 ? -10.731 0.042 27.763 1.00 84.75 204 GLN A N 1
ATOM 1625 C CA . GLN A 1 204 ? -11.286 0.561 29.009 1.00 84.75 204 GLN A CA 1
ATOM 1626 C C . GLN A 1 204 ? -12.067 1.860 28.796 1.00 84.75 204 GLN A C 1
ATOM 1628 O O . GLN A 1 204 ? -13.144 2.022 29.366 1.00 84.75 204 GLN A O 1
ATOM 1633 N N . VAL A 1 205 ? -11.595 2.746 27.912 1.00 86.94 205 VAL A N 1
ATOM 1634 C CA . VAL A 1 205 ? -12.327 3.972 27.556 1.00 86.94 205 VAL A CA 1
ATOM 1635 C C . VAL A 1 205 ? -13.693 3.632 26.955 1.00 86.94 205 VAL A C 1
ATOM 1637 O O . VAL A 1 205 ? -14.699 4.199 27.379 1.00 86.94 205 VAL A O 1
ATOM 1640 N N . ILE A 1 206 ? -13.754 2.665 26.032 1.00 85.69 206 ILE A N 1
ATOM 1641 C CA . ILE A 1 206 ? -15.018 2.224 25.415 1.00 85.69 206 ILE A CA 1
ATOM 1642 C C . ILE A 1 206 ? -15.954 1.591 26.457 1.00 85.69 206 ILE A C 1
ATOM 1644 O O . ILE A 1 206 ? -17.162 1.829 26.428 1.00 85.69 206 ILE A O 1
ATOM 1648 N N . LEU A 1 207 ? -15.421 0.796 27.391 1.00 84.62 207 LEU A N 1
ATOM 1649 C CA . LEU A 1 207 ? -16.217 0.152 28.443 1.00 84.62 207 LEU A CA 1
ATOM 1650 C C . LEU A 1 207 ? -16.756 1.152 29.473 1.00 84.62 207 LEU A C 1
ATOM 1652 O O . LEU A 1 207 ? -17.930 1.070 29.838 1.00 84.62 207 LEU A O 1
ATOM 1656 N N . ASN A 1 208 ? -15.934 2.111 29.903 1.00 86.12 208 ASN A N 1
ATOM 1657 C CA . ASN A 1 208 ? -16.330 3.158 30.848 1.00 86.12 208 ASN A CA 1
ATOM 1658 C C . ASN A 1 208 ? -17.398 4.073 30.238 1.00 86.12 208 ASN A C 1
ATOM 1660 O O . ASN A 1 208 ? -18.354 4.460 30.907 1.00 86.12 208 ASN A O 1
ATOM 1664 N N . LYS A 1 209 ? -17.278 4.353 28.939 1.00 86.31 209 LYS A N 1
ATOM 1665 C CA . LYS A 1 209 ? -18.193 5.199 28.169 1.00 86.31 209 LYS A CA 1
ATOM 1666 C C . LYS A 1 209 ? -19.192 4.378 27.351 1.00 86.31 209 LYS A C 1
ATOM 1668 O O . LYS A 1 209 ? -19.514 4.718 26.215 1.00 86.31 209 LYS A O 1
ATOM 1673 N N . LYS A 1 210 ? -19.725 3.295 27.931 1.00 78.50 210 LYS A N 1
ATOM 1674 C CA . LYS A 1 210 ? -20.636 2.354 27.243 1.00 78.50 210 LYS A CA 1
ATOM 1675 C C . LYS A 1 210 ? -21.884 3.001 26.624 1.00 78.50 210 LYS A C 1
ATOM 1677 O O . LYS A 1 210 ? -22.457 2.430 25.704 1.00 78.50 210 LYS A O 1
ATOM 1682 N N . ASN A 1 211 ? -22.309 4.149 27.155 1.00 82.00 211 ASN A N 1
ATOM 1683 C CA . ASN A 1 211 ? -23.466 4.905 26.674 1.00 82.00 211 ASN A CA 1
ATOM 1684 C C . ASN A 1 211 ? -23.090 5.964 25.625 1.00 82.00 211 ASN A C 1
ATOM 1686 O O . ASN A 1 211 ? -23.988 6.577 25.064 1.00 82.00 211 ASN A O 1
ATOM 1690 N N . GLU A 1 212 ? -21.797 6.201 25.382 1.00 83.00 212 GLU A N 1
ATOM 1691 C CA . GLU A 1 212 ? -21.298 7.183 24.408 1.00 83.00 212 GLU A CA 1
ATOM 1692 C C . GLU A 1 212 ? -20.821 6.522 23.112 1.00 83.00 212 GLU A C 1
ATOM 1694 O O . GLU A 1 212 ? -20.729 7.205 22.100 1.00 83.00 212 GLU A O 1
ATOM 1699 N N . PHE A 1 213 ? -20.539 5.214 23.110 1.00 80.25 213 PHE A N 1
ATOM 1700 C CA . PHE A 1 213 ? -20.036 4.499 21.935 1.00 80.25 213 PHE A CA 1
ATOM 1701 C C . PHE A 1 213 ? -20.888 3.290 21.568 1.00 80.25 213 PHE A C 1
ATOM 1703 O O . PHE A 1 213 ? -21.221 2.443 22.399 1.00 80.25 213 PHE A O 1
ATOM 1710 N N . LEU A 1 214 ? -21.154 3.147 20.273 1.00 76.62 214 LEU A N 1
ATOM 1711 C CA . LEU A 1 214 ? -21.615 1.896 19.697 1.00 76.62 214 LEU A CA 1
ATOM 1712 C C . LEU A 1 214 ? -20.408 0.969 19.512 1.00 76.62 214 LEU A C 1
ATOM 1714 O O . LEU A 1 214 ? -19.354 1.364 19.021 1.00 76.62 214 LEU A O 1
ATOM 1718 N N . LYS A 1 215 ? -20.579 -0.313 19.850 1.00 80.69 215 LYS A N 1
ATOM 1719 C CA . LYS A 1 215 ? -19.566 -1.384 19.700 1.00 80.69 215 LYS A CA 1
ATOM 1720 C C . LYS A 1 215 ? -19.409 -1.823 18.232 1.00 80.69 215 LYS A C 1
ATOM 1722 O O . LYS A 1 215 ? -19.416 -3.010 17.901 1.00 80.69 215 LYS A O 1
ATOM 1727 N N . LYS A 1 216 ? -19.354 -0.837 17.340 1.00 78.25 216 LYS A N 1
ATOM 1728 C CA . LYS A 1 216 ? -19.287 -0.955 15.888 1.00 78.25 216 LYS A CA 1
ATOM 1729 C C . LYS A 1 216 ? -18.078 -0.165 15.416 1.00 78.25 216 LYS A C 1
ATOM 1731 O O . LYS A 1 216 ? -17.963 1.022 15.710 1.00 78.25 216 LYS A O 1
ATOM 1736 N N . ILE A 1 217 ? -17.204 -0.820 14.667 1.00 77.75 217 ILE A N 1
ATOM 1737 C CA . ILE A 1 217 ? -16.018 -0.204 14.080 1.00 77.75 217 ILE A CA 1
ATOM 1738 C C . ILE A 1 217 ? -16.201 -0.208 12.569 1.00 77.75 217 ILE A C 1
ATOM 1740 O O . ILE A 1 217 ? -16.415 -1.258 11.962 1.00 77.75 217 ILE A O 1
ATOM 1744 N N . LYS A 1 218 ? -16.124 0.969 11.956 1.00 79.56 218 LYS A N 1
ATOM 1745 C CA . LYS A 1 218 ? -16.017 1.115 10.506 1.00 79.56 218 LYS A CA 1
ATOM 1746 C C . LYS A 1 218 ? -14.553 1.263 10.143 1.00 79.56 218 LYS A C 1
ATOM 1748 O O . LYS A 1 218 ? -13.820 1.997 10.793 1.00 79.56 218 LYS A O 1
ATOM 1753 N N . TYR A 1 219 ? -14.138 0.638 9.059 1.00 77.00 219 TYR A N 1
ATOM 1754 C CA . TYR A 1 219 ? -12.847 0.940 8.454 1.00 77.00 219 TYR A CA 1
ATOM 1755 C C . TYR A 1 219 ? -12.995 1.144 6.967 1.00 77.00 219 TYR A C 1
ATOM 1757 O O . TYR A 1 219 ? -13.870 0.577 6.311 1.00 77.00 219 TYR A O 1
ATOM 1765 N N . ILE A 1 220 ? -12.106 1.987 6.469 1.00 70.94 220 ILE A N 1
ATOM 1766 C CA . ILE A 1 220 ? -11.901 2.287 5.068 1.00 70.94 220 ILE A CA 1
ATOM 1767 C C . ILE A 1 220 ? -10.473 1.854 4.764 1.00 70.94 220 ILE A C 1
ATOM 1769 O O . ILE A 1 220 ? -9.536 2.239 5.463 1.00 70.94 220 ILE A O 1
ATOM 1773 N N . CYS A 1 221 ? -10.321 0.998 3.769 1.00 67.62 221 CYS A N 1
ATOM 1774 C CA . CYS A 1 221 ? -9.045 0.482 3.307 1.00 67.62 221 CYS A CA 1
ATOM 1775 C C . CYS A 1 221 ? -8.898 0.801 1.827 1.00 67.62 221 CYS A C 1
ATOM 1777 O O . CYS A 1 221 ? -9.841 0.641 1.053 1.00 67.62 221 CYS A O 1
ATOM 1779 N N . PHE A 1 222 ? -7.701 1.215 1.447 1.00 67.19 222 PHE A N 1
ATOM 1780 C CA . PHE A 1 222 ? -7.303 1.376 0.061 1.00 67.19 222 PHE A CA 1
ATOM 1781 C C . PHE A 1 222 ? -6.452 0.176 -0.315 1.00 67.19 222 PHE A C 1
ATOM 1783 O O . PHE A 1 222 ? -5.462 -0.125 0.359 1.00 67.19 222 PHE A O 1
ATOM 1790 N N . VAL A 1 223 ? -6.895 -0.544 -1.339 1.00 62.88 223 VAL A N 1
ATOM 1791 C CA . VAL A 1 223 ? -6.273 -1.790 -1.770 1.00 62.88 223 VAL A CA 1
ATOM 1792 C C . VAL A 1 223 ? -5.680 -1.604 -3.151 1.00 62.88 223 VAL A C 1
ATOM 1794 O O . VAL A 1 223 ? -6.410 -1.287 -4.093 1.00 62.88 223 VAL A O 1
ATOM 1797 N N . ASP A 1 224 ? -4.391 -1.908 -3.263 1.00 63.09 224 ASP A N 1
ATOM 1798 C CA . ASP A 1 224 ? -3.693 -1.953 -4.538 1.00 63.09 224 ASP A CA 1
ATOM 1799 C C . ASP A 1 224 ? -3.461 -3.407 -4.955 1.00 63.09 224 ASP A C 1
ATOM 1801 O O . ASP A 1 224 ? -2.899 -4.195 -4.184 1.00 63.09 224 ASP A O 1
ATOM 1805 N N . PRO A 1 225 ? -3.870 -3.808 -6.170 1.00 58.09 225 PRO A N 1
ATOM 1806 C CA . PRO A 1 225 ? -3.465 -5.091 -6.713 1.00 58.09 225 PRO A CA 1
ATOM 1807 C C . PRO A 1 225 ? -1.955 -5.063 -6.986 1.00 58.09 225 PRO A C 1
ATOM 1809 O O . PRO A 1 225 ? -1.463 -4.252 -7.772 1.00 58.09 225 PRO A O 1
ATOM 1812 N N . LEU A 1 226 ? -1.217 -5.980 -6.363 1.00 52.75 226 LEU A N 1
ATOM 1813 C CA . LEU A 1 226 ? 0.142 -6.321 -6.756 1.00 52.75 226 LEU A CA 1
ATOM 1814 C C . LEU A 1 226 ? 0.143 -6.733 -8.225 1.00 52.75 226 LEU A C 1
ATOM 1816 O O . LEU A 1 226 ? -0.658 -7.554 -8.679 1.00 52.75 226 LEU A O 1
ATOM 1820 N N . PHE A 1 227 ? 1.084 -6.150 -8.952 1.00 47.84 227 PHE A N 1
ATOM 1821 C CA . PHE A 1 227 ? 1.355 -6.444 -10.346 1.00 47.84 227 PHE A CA 1
ATOM 1822 C C . PHE A 1 227 ? 1.485 -7.957 -10.587 1.00 47.84 227 PHE A C 1
ATOM 1824 O O . PHE A 1 227 ? 2.276 -8.619 -9.906 1.00 47.84 227 PHE A O 1
ATOM 1831 N N . PRO A 1 228 ? 0.809 -8.521 -11.603 1.00 34.81 228 PRO A N 1
ATOM 1832 C CA . PRO A 1 228 ? 1.295 -9.741 -12.225 1.00 34.81 228 PRO A CA 1
ATOM 1833 C C . PRO A 1 228 ? 2.698 -9.454 -12.772 1.00 34.81 228 PRO A C 1
ATOM 1835 O O . PRO A 1 228 ? 2.888 -8.473 -13.491 1.00 34.81 228 PRO A O 1
ATOM 1838 N N . ARG A 1 229 ? 3.680 -10.305 -12.452 1.00 36.53 229 ARG A N 1
ATOM 1839 C CA . ARG A 1 229 ? 5.033 -10.231 -13.041 1.00 36.53 229 ARG A CA 1
ATOM 1840 C C . ARG A 1 229 ? 5.038 -10.507 -14.552 1.00 36.53 229 ARG A C 1
ATOM 1842 O O . ARG A 1 229 ? 6.050 -10.284 -15.206 1.00 36.53 229 ARG A O 1
ATOM 1849 N N . ASP A 1 230 ? 3.905 -10.934 -15.105 1.00 32.97 230 ASP A N 1
ATOM 1850 C CA . ASP A 1 230 ? 3.766 -11.314 -16.504 1.00 32.97 230 ASP A CA 1
ATOM 1851 C C . ASP A 1 230 ? 3.224 -10.152 -17.335 1.00 32.97 230 ASP A C 1
ATOM 1853 O O . ASP A 1 230 ? 2.021 -9.884 -17.427 1.00 32.97 230 ASP A O 1
ATOM 1857 N N . TRP A 1 231 ? 4.156 -9.438 -17.955 1.00 39.38 231 TRP A N 1
ATOM 1858 C CA . TRP A 1 231 ? 3.859 -8.374 -18.894 1.00 39.38 231 TRP A CA 1
ATOM 1859 C C . TRP A 1 231 ? 3.542 -8.950 -20.282 1.00 39.38 231 TRP A C 1
ATOM 1861 O O . TRP A 1 231 ? 4.431 -9.416 -20.992 1.00 39.38 231 TRP A O 1
ATOM 1871 N N . ASN A 1 232 ? 2.284 -8.861 -20.722 1.00 30.95 232 ASN A N 1
ATOM 1872 C CA . ASN A 1 232 ? 1.910 -9.176 -22.103 1.00 30.95 232 ASN A CA 1
ATOM 1873 C C . ASN A 1 232 ? 1.951 -7.910 -22.976 1.00 30.95 232 ASN A C 1
ATOM 1875 O O . ASN A 1 232 ? 1.008 -7.114 -22.995 1.00 30.95 232 ASN A O 1
ATOM 1879 N N . LEU A 1 233 ? 3.040 -7.739 -23.735 1.00 35.81 233 LEU A N 1
ATOM 1880 C CA . LEU A 1 233 ? 3.165 -6.718 -24.782 1.00 35.81 233 LEU A CA 1
ATOM 1881 C C . LEU A 1 233 ? 2.107 -6.955 -25.870 1.00 35.81 233 LEU A C 1
ATOM 1883 O O . LEU A 1 233 ? 2.240 -7.857 -26.695 1.00 35.81 233 LEU A O 1
ATOM 1887 N N . ARG A 1 234 ? 1.074 -6.110 -25.939 1.00 34.44 234 ARG A N 1
ATOM 1888 C CA . ARG A 1 234 ? 0.224 -6.035 -27.135 1.00 34.44 234 ARG A CA 1
ATOM 1889 C C . ARG A 1 234 ? 0.826 -5.029 -28.109 1.00 34.44 234 ARG A C 1
ATOM 1891 O O . ARG A 1 234 ? 0.843 -3.832 -27.838 1.00 34.44 234 ARG A O 1
ATOM 1898 N N . LYS A 1 235 ? 1.292 -5.509 -29.265 1.00 31.84 235 LYS A N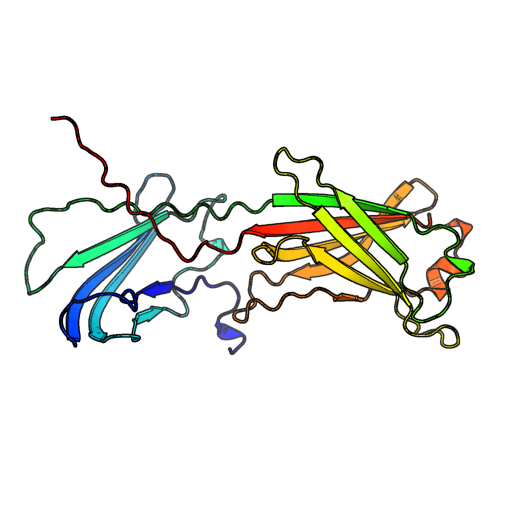 1
ATOM 1899 C CA . LYS A 1 235 ? 1.583 -4.639 -30.412 1.00 31.84 235 LYS A CA 1
ATOM 1900 C C . LYS A 1 235 ? 0.267 -4.013 -30.875 1.00 31.84 235 LYS A C 1
ATOM 1902 O O . LYS A 1 235 ? -0.680 -4.740 -31.175 1.00 31.84 235 LYS A O 1
ATOM 1907 N N . SER A 1 236 ? 0.197 -2.684 -30.940 1.00 36.66 236 SER A N 1
ATOM 1908 C CA . SER A 1 236 ? -0.876 -2.040 -31.695 1.00 36.66 236 SER A CA 1
ATOM 1909 C C . SER A 1 236 ? -0.622 -2.315 -33.180 1.00 36.66 236 SER A C 1
ATOM 1911 O O . SER A 1 236 ? 0.461 -2.046 -33.701 1.00 36.66 236 SER A O 1
ATOM 1913 N N . LYS A 1 237 ? -1.586 -2.948 -33.853 1.00 33.28 237 LYS A N 1
ATOM 1914 C CA . LYS A 1 237 ? -1.610 -2.975 -35.314 1.00 33.28 237 LYS A CA 1
ATOM 1915 C C . LYS A 1 237 ? -2.108 -1.599 -35.743 1.00 33.28 237 LYS A C 1
ATOM 1917 O O . LYS A 1 237 ? -3.288 -1.316 -35.574 1.00 33.28 237 LYS A O 1
ATOM 1922 N N . ASN A 1 238 ? -1.221 -0.751 -36.250 1.00 31.73 238 ASN A N 1
ATOM 1923 C CA . ASN A 1 238 ? -1.664 0.422 -36.990 1.00 31.73 238 ASN A CA 1
ATOM 1924 C C . ASN A 1 238 ? -2.197 -0.071 -38.340 1.00 31.73 238 ASN A C 1
ATOM 1926 O O . ASN A 1 238 ? -1.447 -0.640 -39.133 1.00 31.73 238 ASN A O 1
ATOM 1930 N N . SER A 1 239 ? -3.504 0.078 -38.547 1.00 34.81 239 SER A N 1
ATOM 1931 C CA . SER A 1 239 ? -4.119 0.098 -39.873 1.00 34.81 239 SER A CA 1
ATOM 1932 C C . SER A 1 239 ? -3.583 1.303 -40.650 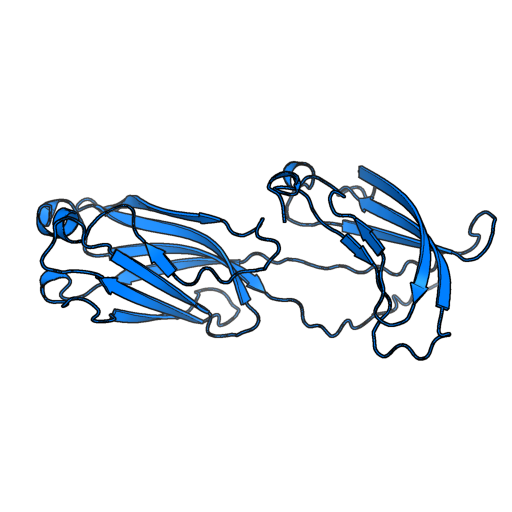1.00 34.81 239 SER A C 1
ATOM 1934 O O . SER A 1 239 ? -3.374 2.358 -40.049 1.00 34.81 239 SER A O 1
ATOM 1936 N N . ALA A 1 240 ? -3.306 1.062 -41.934 1.00 36.59 240 ALA A N 1
ATOM 1937 C CA . ALA A 1 240 ? -2.670 1.961 -42.895 1.00 36.59 240 ALA A CA 1
ATOM 1938 C C . ALA A 1 240 ? -3.348 3.331 -43.027 1.00 36.59 240 ALA A C 1
ATOM 1940 O O . ALA A 1 240 ? -4.586 3.392 -42.849 1.00 36.59 240 ALA A O 1
#

Radius of gyration: 23.99 Å; chains: 1; bounding box: 52×32×76 Å

Foldseek 3Di:
DDPPLFQADKDKFADDLPDPDDQKDKKKKKKFWADPVRDGPFMDIDIDIHGRVDIDMDSHRDGNVSHDDQFTFMAMDIDDDDDDDPDDQGQGDGDRFDWDKFKDKDFDPPLVPQAAPRWDWDWDFGPDPPGKIKIWIWGWHDDPDPPIWIKIFIDTPDPQKAFAKKWKWFAWLVRDTHTFWIDGCVRPPVSDRCRITTTNDHSVNCVVVVNTTRSMMMMITIMTGHDDPDDDRDRDDDDD